Protein AF-A0A0C4F4F1-F1 (afdb_monomer_lite)

pLDDT: mean 72.45, std 25.46, range [22.5, 96.69]

Foldseek 3Di:
DPPPPPDDDALVRVVVVVVVVVVVCVVVVHDDPPVCVVVNVVVSVVRNVVVVPPDPDPDQAFDAVVNLVVLLVVQVPHDQLSLLLNLLLLLCQQLLHQSQQQFDDDFFDADDPQRAFFLLQWDWDDDPPKIKIWGWGHPDPPADHVDTDIGIATADPDSSHNVVSQVVQSVQQVDRNGHSRWHDDDPTTTTGHPVNSQVVVVVSCVVVVNPRHGSNSSSVNNVVVCVVVVHPPDDDPDDDDDDDDDDDDDDDDDDDDDDDDDDDDDDDDDDDDDDDDDDDDDDDDDDDDDDPDDD

Secondary structure (DSSP, 8-state):
-PPPP-----HHHHHHHHHHHHHHHHHTT----GGGHHHHHHHHHHHHHHHHHSPPPPPPPPPPHHHHHHHHHHHTTS-HHHHHHHHHHHHHHHTT--HHHHSBS-SSS---TTTS-BGGGEEEEEETTEEEEEEEE-S-TTSPTTPPEEEEEE--SSTT-HHHHHHHHHHHH-STTSBSSEEEETTEEEE-BHHHHHHHHHHHHHHTT-TT--THHHHHHHHHHHHHTT--S----------------PPPPP------------------------PPPP----PPP------

Structure (mmCIF, N/CA/C/O backbone):
data_AF-A0A0C4F4F1-F1
#
_entry.id   AF-A0A0C4F4F1-F1
#
loop_
_atom_site.group_PDB
_atom_site.id
_atom_site.type_symbol
_atom_site.label_atom_id
_atom_site.label_alt_id
_atom_site.label_comp_id
_atom_site.label_asym_id
_atom_site.label_entity_id
_atom_site.label_seq_id
_atom_site.pdbx_PDB_ins_code
_atom_site.Cartn_x
_atom_site.Cartn_y
_atom_site.Cartn_z
_atom_site.occupancy
_atom_site.B_iso_or_equiv
_atom_site.auth_seq_id
_atom_site.auth_comp_id
_atom_site.auth_asym_id
_atom_site.auth_atom_id
_atom_site.pdbx_PDB_model_num
ATOM 1 N N . LEU A 1 1 ? 4.595 -24.958 -40.646 1.00 44.09 1 LEU A N 1
ATOM 2 C CA . LEU A 1 1 ? 5.023 -24.118 -39.503 1.00 44.09 1 LEU A CA 1
ATOM 3 C C . LEU A 1 1 ? 4.617 -22.682 -39.800 1.00 44.09 1 LEU A C 1
ATOM 5 O O . LEU A 1 1 ? 5.192 -22.082 -40.697 1.00 44.09 1 LEU A O 1
ATOM 9 N N . SER A 1 2 ? 3.576 -22.170 -39.138 1.00 37.78 2 SER A N 1
ATOM 10 C CA . SER A 1 2 ? 3.212 -20.750 -39.251 1.00 37.78 2 SER A CA 1
ATOM 11 C C . SER A 1 2 ? 4.341 -19.904 -38.644 1.00 37.78 2 SER A C 1
ATOM 13 O O . SER A 1 2 ? 4.863 -20.306 -37.597 1.00 37.78 2 SER A O 1
ATOM 15 N N . PRO A 1 3 ? 4.774 -18.794 -39.269 1.00 49.75 3 PRO A N 1
ATOM 16 C CA . PRO A 1 3 ? 5.821 -17.957 -38.699 1.00 49.75 3 PRO A CA 1
ATOM 17 C C . PRO A 1 3 ? 5.380 -17.430 -37.323 1.00 49.75 3 PRO A C 1
ATOM 19 O O . PRO A 1 3 ? 4.211 -17.069 -37.153 1.00 49.75 3 PRO A O 1
ATOM 22 N N . PRO A 1 4 ? 6.282 -17.387 -36.323 1.00 53.09 4 PRO A N 1
ATOM 23 C CA . PRO A 1 4 ? 5.944 -16.859 -35.010 1.00 53.09 4 PRO A CA 1
ATOM 24 C C . PRO A 1 4 ? 5.476 -15.410 -35.161 1.00 53.09 4 PRO A C 1
ATOM 26 O O . PRO A 1 4 ? 6.112 -14.610 -35.850 1.00 53.09 4 PRO A O 1
ATOM 29 N N . ALA A 1 5 ? 4.346 -15.084 -34.533 1.00 53.00 5 ALA A N 1
ATOM 30 C CA . ALA A 1 5 ? 3.776 -13.745 -34.567 1.00 53.00 5 ALA A CA 1
ATOM 31 C C . ALA A 1 5 ? 4.847 -12.710 -34.190 1.00 53.00 5 ALA A C 1
ATOM 33 O O . ALA A 1 5 ? 5.453 -12.801 -33.120 1.00 53.00 5 ALA A O 1
ATOM 34 N N . LEU A 1 6 ? 5.091 -11.730 -35.069 1.00 55.47 6 LEU A N 1
ATOM 35 C CA . LEU A 1 6 ? 6.055 -10.660 -34.818 1.00 55.47 6 LEU A CA 1
ATOM 36 C C . LEU A 1 6 ? 5.621 -9.868 -33.577 1.00 55.47 6 LEU A C 1
ATOM 38 O O . LEU A 1 6 ? 4.730 -9.017 -33.627 1.00 55.47 6 LEU A O 1
ATOM 42 N N . THR A 1 7 ? 6.253 -10.130 -32.436 1.00 61.44 7 THR A N 1
ATOM 43 C CA . THR A 1 7 ? 6.017 -9.349 -31.224 1.00 61.44 7 THR A CA 1
ATOM 44 C C . THR A 1 7 ? 6.680 -7.987 -31.377 1.00 61.44 7 THR A C 1
ATOM 46 O O . THR A 1 7 ? 7.902 -7.891 -31.494 1.00 61.44 7 THR A O 1
ATOM 49 N N . LYS A 1 8 ? 5.888 -6.913 -31.362 1.00 73.44 8 LYS A N 1
ATOM 50 C CA . LYS A 1 8 ? 6.404 -5.541 -31.415 1.00 73.44 8 LYS A CA 1
ATOM 51 C C . LYS A 1 8 ? 7.146 -5.206 -30.113 1.00 73.44 8 LYS A C 1
ATOM 53 O O . LYS A 1 8 ? 6.538 -5.161 -29.044 1.00 73.44 8 LYS A O 1
ATOM 58 N N . VAL A 1 9 ? 8.449 -4.944 -30.201 1.00 79.94 9 VAL A N 1
ATOM 59 C CA . VAL A 1 9 ? 9.317 -4.606 -29.058 1.00 79.94 9 VAL A CA 1
ATOM 60 C C . VAL A 1 9 ? 9.711 -3.131 -29.128 1.00 79.94 9 VAL A C 1
ATOM 62 O O . VAL A 1 9 ? 10.122 -2.657 -30.180 1.00 79.94 9 VAL A O 1
ATOM 65 N N . SER A 1 10 ? 9.604 -2.401 -28.011 1.00 85.06 10 SER A N 1
ATOM 66 C CA . SER A 1 10 ? 10.051 -1.000 -27.955 1.00 85.06 10 SER A CA 1
ATOM 67 C C . SER A 1 10 ? 11.578 -0.888 -27.931 1.00 85.06 10 SER A C 1
ATOM 69 O O . SER A 1 10 ? 12.259 -1.718 -27.325 1.00 85.06 10 SER A O 1
ATOM 71 N N . SER A 1 11 ? 12.115 0.190 -28.490 1.00 87.62 11 SER A N 1
ATOM 72 C CA . SER A 1 11 ? 13.520 0.610 -28.413 1.00 87.62 11 SER A CA 1
ATOM 73 C C . SER A 1 11 ? 14.071 0.602 -26.984 1.00 87.62 11 SER A C 1
ATOM 75 O O . SER A 1 11 ? 15.198 0.169 -26.756 1.00 87.62 11 SER A O 1
ATOM 77 N N . VAL A 1 12 ? 13.263 1.004 -25.997 1.00 85.81 12 VAL A N 1
ATOM 78 C CA . VAL A 1 12 ? 13.643 0.981 -24.575 1.00 85.81 12 VAL A CA 1
ATOM 79 C C . VAL A 1 12 ? 13.825 -0.452 -24.072 1.00 85.81 12 VAL A C 1
ATOM 81 O O . VAL A 1 12 ? 14.749 -0.731 -23.308 1.00 85.81 12 VAL A O 1
ATOM 84 N N . THR A 1 13 ? 12.959 -1.374 -24.491 1.00 86.94 13 THR A N 1
ATOM 85 C CA . THR A 1 13 ? 13.094 -2.800 -24.165 1.00 86.94 13 THR A CA 1
ATOM 86 C C . THR A 1 13 ? 14.319 -3.397 -24.854 1.00 86.94 13 THR A C 1
ATOM 88 O O . THR A 1 13 ? 15.096 -4.097 -24.211 1.00 86.94 13 THR A O 1
ATOM 91 N N . LEU A 1 14 ? 14.538 -3.063 -26.128 1.00 88.56 14 LEU A N 1
ATOM 92 C CA . LEU A 1 14 ? 15.692 -3.528 -26.894 1.00 88.56 14 LEU A CA 1
ATOM 93 C C . LEU A 1 14 ? 17.016 -3.072 -26.261 1.00 88.56 14 LEU A C 1
ATOM 95 O O . LEU A 1 14 ? 17.939 -3.870 -26.121 1.00 88.56 14 LEU A O 1
ATOM 99 N N . ALA A 1 15 ? 17.086 -1.822 -25.795 1.00 89.50 15 ALA A N 1
ATOM 100 C CA . ALA A 1 15 ? 18.244 -1.310 -25.067 1.00 89.50 15 ALA A CA 1
ATOM 101 C C . ALA A 1 15 ? 18.537 -2.130 -23.799 1.00 89.50 15 ALA A C 1
ATOM 103 O O . ALA A 1 15 ? 19.692 -2.460 -23.543 1.00 89.50 15 ALA A O 1
ATOM 104 N N . LYS A 1 16 ? 17.500 -2.526 -23.044 1.00 89.56 16 LYS A N 1
ATOM 105 C CA . LYS A 1 16 ? 17.660 -3.380 -21.855 1.00 89.56 16 LYS A CA 1
ATOM 106 C C . LYS A 1 16 ? 18.195 -4.767 -22.201 1.00 89.56 16 LYS A C 1
ATOM 108 O O . LYS A 1 16 ? 19.042 -5.268 -21.470 1.00 89.56 16 LYS A O 1
ATOM 113 N N . TYR A 1 17 ? 17.741 -5.371 -23.301 1.00 90.94 17 TYR A N 1
ATOM 114 C CA . TYR A 1 17 ? 18.280 -6.655 -23.756 1.00 90.94 17 TYR A CA 1
ATOM 115 C C . TYR A 1 17 ? 19.752 -6.550 -24.154 1.00 90.94 17 TYR A C 1
ATOM 117 O O . TYR A 1 17 ? 20.545 -7.395 -23.753 1.00 90.94 17 TYR A O 1
ATOM 125 N N . ILE A 1 18 ? 20.140 -5.483 -24.857 1.00 90.94 18 ILE A N 1
ATOM 126 C CA . ILE A 1 18 ? 21.546 -5.234 -25.210 1.00 90.94 18 ILE A CA 1
ATOM 127 C C . ILE A 1 18 ? 22.401 -5.043 -23.951 1.00 90.94 18 ILE A C 1
ATOM 129 O O . ILE A 1 18 ? 23.492 -5.602 -23.870 1.00 90.94 18 ILE A O 1
ATOM 133 N N . SER A 1 19 ? 21.911 -4.303 -22.952 1.00 89.69 19 SER A N 1
ATOM 134 C CA . SER A 1 19 ? 22.598 -4.176 -21.661 1.00 89.69 19 SER A CA 1
ATOM 135 C C . SER A 1 19 ? 22.715 -5.519 -20.935 1.00 89.69 19 SER A C 1
ATOM 137 O O . SER A 1 19 ? 23.776 -5.825 -20.402 1.00 89.69 19 SER A O 1
ATOM 139 N N . GLY A 1 20 ? 21.667 -6.347 -20.953 1.00 91.25 20 GLY A N 1
ATOM 140 C CA . GLY A 1 20 ? 21.713 -7.704 -20.400 1.00 91.25 20 GLY A CA 1
ATOM 141 C C . GLY A 1 20 ? 22.755 -8.582 -21.097 1.00 91.25 20 GLY A C 1
ATOM 142 O O . GLY A 1 20 ? 23.529 -9.259 -20.430 1.00 91.25 20 GLY A O 1
ATOM 143 N N . LEU A 1 21 ? 22.843 -8.500 -22.427 1.00 92.12 21 LEU A N 1
ATOM 144 C CA . LEU A 1 21 ? 23.854 -9.208 -23.213 1.00 92.12 21 LEU A CA 1
ATOM 145 C C . LEU A 1 21 ? 25.275 -8.732 -22.869 1.00 92.12 21 LEU A C 1
ATOM 147 O O . LEU A 1 21 ? 26.170 -9.551 -22.692 1.00 92.12 21 LEU A O 1
ATOM 151 N N . GLN A 1 22 ? 25.487 -7.422 -22.717 1.00 90.44 22 GLN A N 1
ATOM 152 C CA . GLN A 1 22 ? 26.776 -6.870 -22.279 1.00 90.44 22 GLN A CA 1
ATOM 153 C C . GLN A 1 22 ? 27.196 -7.410 -20.910 1.00 90.44 22 GLN A C 1
ATOM 155 O O . GLN A 1 22 ? 28.347 -7.804 -20.736 1.00 90.44 22 GLN A O 1
ATOM 160 N N . ILE A 1 23 ? 26.260 -7.461 -19.958 1.00 93.06 23 ILE A N 1
ATOM 161 C CA . ILE A 1 23 ? 26.505 -8.012 -18.622 1.00 93.06 23 ILE A CA 1
ATOM 162 C C . ILE A 1 23 ? 26.814 -9.507 -18.708 1.00 93.06 23 ILE A C 1
ATOM 164 O O . ILE A 1 23 ? 27.761 -9.956 -18.075 1.00 93.06 23 ILE A O 1
ATOM 168 N N . TRP A 1 24 ? 26.077 -10.270 -19.518 1.00 94.88 24 TRP A N 1
ATOM 169 C CA . TRP A 1 24 ? 26.345 -11.695 -19.710 1.00 94.88 24 TRP A CA 1
ATOM 170 C C . TRP A 1 24 ? 27.770 -11.938 -20.222 1.00 94.88 24 TRP A C 1
ATOM 172 O O . TRP A 1 24 ? 28.491 -12.752 -19.648 1.00 94.88 24 TRP A O 1
ATOM 182 N N . HIS A 1 25 ? 28.201 -11.176 -21.233 1.00 93.06 25 HIS A N 1
ATOM 183 C CA . HIS A 1 25 ? 29.568 -11.231 -21.754 1.00 93.06 25 HIS A CA 1
ATOM 184 C C . HIS A 1 25 ? 30.608 -10.903 -20.676 1.00 93.06 25 HIS A C 1
ATOM 186 O O . HIS A 1 25 ? 31.604 -11.609 -20.548 1.00 93.06 25 HIS A O 1
ATOM 192 N N . MET A 1 26 ? 30.352 -9.865 -19.877 1.00 92.50 26 MET A N 1
ATOM 193 C CA . MET A 1 26 ? 31.218 -9.461 -18.769 1.00 92.50 26 MET A CA 1
ATOM 194 C C . MET A 1 26 ? 31.322 -10.548 -17.689 1.00 92.50 26 MET A C 1
ATOM 196 O O . MET A 1 26 ? 32.421 -10.851 -17.244 1.00 92.50 26 MET A O 1
ATOM 200 N N . MET A 1 27 ? 30.205 -11.169 -17.301 1.00 93.50 27 MET A N 1
ATOM 201 C CA . MET A 1 27 ? 30.179 -12.223 -16.278 1.00 93.50 27 MET A CA 1
ATOM 202 C C . MET A 1 27 ? 30.898 -13.503 -16.714 1.00 93.50 27 MET A C 1
ATOM 204 O O . MET A 1 27 ? 31.469 -14.192 -15.878 1.00 93.50 27 MET A O 1
ATOM 208 N N . HIS A 1 28 ? 30.871 -13.820 -18.009 1.00 95.19 28 HIS A N 1
ATOM 209 C CA . HIS A 1 28 ? 31.463 -15.046 -18.552 1.00 95.19 28 HIS A CA 1
ATOM 210 C C . HIS A 1 28 ? 32.846 -14.813 -19.177 1.00 95.19 28 HIS A C 1
ATOM 212 O O . HIS A 1 28 ? 33.336 -15.679 -19.897 1.00 95.19 28 HIS A O 1
ATOM 218 N N . ASN A 1 29 ? 33.468 -13.646 -18.950 1.00 92.25 29 ASN A N 1
ATOM 219 C CA . ASN A 1 29 ? 34.741 -13.242 -19.567 1.00 92.25 29 ASN A CA 1
ATOM 220 C C . ASN A 1 29 ? 34.768 -13.420 -21.103 1.00 92.25 29 ASN A C 1
ATOM 222 O O . ASN A 1 29 ? 35.816 -13.632 -21.712 1.00 92.25 29 ASN A O 1
ATOM 226 N N . ALA A 1 30 ? 33.604 -13.322 -21.749 1.00 92.44 30 ALA A N 1
ATOM 227 C CA . ALA A 1 30 ? 33.452 -13.499 -23.184 1.00 92.44 30 ALA A CA 1
ATOM 228 C C . ALA A 1 30 ? 33.596 -12.154 -23.904 1.00 92.44 30 ALA A C 1
ATOM 230 O O . ALA A 1 30 ? 33.004 -11.145 -23.514 1.00 92.44 30 ALA A O 1
ATOM 231 N N . LYS A 1 31 ? 34.321 -12.127 -25.026 1.00 91.38 31 LYS A N 1
ATOM 232 C CA . LYS A 1 31 ? 34.561 -10.891 -25.788 1.00 91.38 31 LYS A CA 1
ATOM 233 C C . LYS A 1 31 ? 33.255 -10.308 -26.337 1.00 91.38 31 LYS A C 1
ATOM 235 O O . LYS A 1 31 ? 32.623 -10.897 -27.210 1.00 91.38 31 LYS A O 1
ATOM 240 N N . TYR A 1 32 ? 32.869 -9.126 -25.862 1.00 88.06 32 TYR A N 1
ATOM 241 C CA . TYR A 1 32 ? 31.739 -8.382 -26.419 1.00 88.06 32 TYR A CA 1
ATOM 242 C C . TYR A 1 32 ? 32.155 -7.643 -27.711 1.00 88.06 32 TYR A C 1
ATOM 244 O O . TYR A 1 32 ? 33.226 -7.026 -27.747 1.00 88.06 32 TYR A O 1
ATOM 252 N N . PRO A 1 33 ? 31.342 -7.649 -28.786 1.00 89.06 33 PRO A N 1
ATOM 253 C CA . PRO A 1 33 ? 31.687 -7.001 -30.051 1.00 89.06 33 PRO A CA 1
ATOM 254 C C . PRO A 1 33 ? 31.528 -5.470 -29.985 1.00 89.06 33 PRO A C 1
ATOM 256 O O . PRO A 1 33 ? 30.573 -4.886 -30.506 1.00 89.06 33 PRO A O 1
ATOM 259 N N . TYR A 1 34 ? 32.502 -4.784 -29.382 1.00 86.12 34 TYR A N 1
ATOM 260 C CA . TYR A 1 34 ? 32.506 -3.320 -29.248 1.00 86.12 34 TYR A CA 1
ATOM 261 C C . TYR A 1 34 ? 32.543 -2.569 -30.587 1.00 86.12 34 TYR A C 1
ATOM 263 O O . TYR A 1 34 ? 32.003 -1.465 -30.674 1.00 86.12 34 TYR A O 1
ATOM 271 N N . ALA A 1 35 ? 33.084 -3.178 -31.647 1.00 85.25 35 ALA A N 1
ATOM 272 C CA . ALA A 1 35 ? 33.099 -2.601 -32.995 1.00 85.25 35 ALA A CA 1
ATOM 273 C C . ALA A 1 35 ? 31.682 -2.309 -33.535 1.00 85.25 35 ALA A C 1
ATOM 275 O O . ALA A 1 35 ? 31.469 -1.355 -34.283 1.00 85.25 35 ALA A O 1
ATOM 276 N N . SER A 1 36 ? 30.680 -3.079 -33.099 1.00 84.00 36 SER A N 1
ATOM 277 C CA . SER A 1 36 ? 29.284 -2.918 -33.520 1.00 84.00 36 SER A CA 1
ATOM 278 C C . SER A 1 36 ? 28.512 -1.892 -32.684 1.00 84.00 36 SER A C 1
ATOM 280 O O . SER A 1 36 ? 27.359 -1.597 -32.998 1.00 84.00 36 SER A O 1
ATOM 282 N N . LYS A 1 37 ? 29.118 -1.304 -31.642 1.00 83.94 37 LYS A N 1
ATOM 283 C CA . LYS A 1 37 ? 28.433 -0.405 -30.695 1.00 83.94 37 LYS A CA 1
ATOM 284 C C . LYS A 1 37 ? 27.815 0.815 -31.381 1.00 83.94 37 LYS A C 1
ATOM 286 O O . LYS A 1 37 ? 26.682 1.175 -31.071 1.00 83.94 37 LYS A O 1
ATOM 291 N N . CYS A 1 38 ? 28.524 1.414 -32.341 1.00 83.31 38 CYS A N 1
ATOM 292 C CA . CYS A 1 38 ? 28.013 2.551 -33.110 1.00 83.31 38 CYS A CA 1
ATOM 293 C C . CYS A 1 38 ? 26.794 2.154 -33.964 1.00 83.31 38 CYS A C 1
ATOM 295 O O . CYS A 1 38 ? 25.769 2.831 -33.933 1.00 83.31 38 CYS A O 1
ATOM 297 N N . LYS A 1 39 ? 26.859 0.998 -34.644 1.00 87.62 39 LYS A N 1
ATOM 298 C CA . LYS A 1 39 ? 25.744 0.464 -35.446 1.00 87.62 39 LYS A CA 1
ATOM 299 C C . LYS A 1 39 ? 24.514 0.186 -34.579 1.00 87.62 39 LYS A C 1
ATOM 301 O O . LYS A 1 39 ? 23.419 0.633 -34.905 1.00 87.62 39 LYS A O 1
ATOM 306 N N . VAL A 1 40 ? 24.704 -0.475 -33.436 1.00 88.50 40 VAL A N 1
ATOM 307 C CA . VAL A 1 40 ? 23.633 -0.766 -32.469 1.00 88.50 40 VAL A CA 1
ATOM 308 C C . VAL A 1 40 ? 22.993 0.520 -31.937 1.00 88.50 40 VAL A C 1
ATOM 310 O O . VAL A 1 40 ? 21.770 0.606 -31.857 1.00 88.50 40 VAL A O 1
ATOM 313 N N . ALA A 1 41 ? 23.789 1.547 -31.627 1.00 86.00 41 ALA A N 1
ATOM 314 C CA . ALA A 1 41 ? 23.270 2.841 -31.187 1.00 86.00 41 ALA A CA 1
ATOM 315 C C . ALA A 1 41 ? 22.429 3.539 -32.274 1.00 86.00 41 ALA A C 1
ATOM 317 O O . ALA A 1 41 ? 21.390 4.128 -31.968 1.00 86.00 41 ALA A O 1
ATOM 318 N N . THR A 1 42 ? 22.841 3.447 -33.540 1.00 89.12 42 THR A N 1
ATOM 319 C CA . THR A 1 42 ? 22.082 3.976 -34.683 1.00 89.12 42 THR A CA 1
ATOM 320 C C . THR A 1 42 ? 20.767 3.227 -34.888 1.00 89.12 42 THR A C 1
ATOM 322 O O . THR A 1 42 ? 19.726 3.867 -35.058 1.00 89.12 42 THR A O 1
ATOM 325 N N . PHE A 1 43 ? 20.773 1.894 -34.800 1.00 90.69 43 PHE A N 1
ATOM 326 C CA . PHE A 1 43 ? 19.544 1.102 -34.872 1.00 90.69 43 PHE A CA 1
ATOM 327 C C . PHE A 1 43 ? 18.597 1.424 -33.716 1.00 90.69 43 PHE A C 1
ATOM 329 O O . PHE A 1 43 ? 17.431 1.705 -33.966 1.00 90.69 43 PHE A O 1
ATOM 336 N N . LEU A 1 44 ? 19.096 1.520 -32.478 1.00 90.12 44 LEU A N 1
ATOM 337 C CA . LEU A 1 44 ? 18.287 1.932 -31.326 1.00 90.12 44 LEU A CA 1
ATOM 338 C C . LEU A 1 44 ? 17.658 3.315 -31.518 1.00 90.12 44 LEU A C 1
ATOM 340 O O . LEU A 1 44 ? 16.487 3.504 -31.195 1.00 90.12 44 LEU A O 1
ATOM 344 N N . ARG A 1 45 ? 18.409 4.281 -32.064 1.00 87.50 45 ARG A N 1
ATOM 345 C CA . ARG A 1 45 ? 17.888 5.621 -32.368 1.00 87.50 45 ARG A CA 1
ATOM 346 C C . ARG A 1 45 ? 16.810 5.580 -33.454 1.00 87.50 45 ARG A C 1
ATOM 348 O O . ARG A 1 45 ? 15.824 6.300 -33.336 1.00 87.50 45 ARG A O 1
ATOM 355 N N . SER A 1 46 ? 16.980 4.735 -34.466 1.00 85.69 46 SER A N 1
ATOM 356 C CA . SER A 1 46 ? 16.000 4.551 -35.545 1.00 85.69 46 SER A CA 1
ATOM 357 C C . SER A 1 46 ? 14.724 3.886 -35.021 1.00 85.69 46 SER A C 1
ATOM 359 O O . SER A 1 46 ? 13.624 4.368 -35.270 1.00 85.69 46 SER A O 1
ATOM 361 N N . SER A 1 47 ? 14.855 2.848 -34.191 1.00 85.88 47 SER A N 1
ATOM 362 C CA . SER A 1 47 ? 13.722 2.224 -33.501 1.00 85.88 47 SER A CA 1
ATOM 363 C C . SER A 1 47 ? 13.008 3.202 -32.569 1.00 85.88 47 SER A C 1
ATOM 365 O O . SER A 1 47 ? 11.786 3.215 -32.526 1.00 85.88 47 SER A O 1
ATOM 367 N N . ALA A 1 48 ? 13.745 4.054 -31.849 1.00 84.88 48 ALA A N 1
ATOM 368 C CA . ALA A 1 48 ? 13.151 5.073 -30.984 1.00 84.88 48 ALA A CA 1
ATOM 369 C C . ALA A 1 48 ? 12.376 6.135 -31.777 1.00 84.88 48 ALA A C 1
ATOM 371 O O . ALA A 1 48 ? 11.381 6.660 -31.283 1.00 84.88 48 ALA A O 1
ATOM 372 N N . TYR A 1 49 ? 12.818 6.445 -32.998 1.00 86.00 49 TYR A N 1
ATOM 373 C CA . TYR A 1 49 ? 12.093 7.327 -33.908 1.00 86.00 49 TYR A CA 1
ATOM 374 C C . TYR A 1 49 ? 10.757 6.702 -34.338 1.00 86.00 49 TYR A C 1
ATOM 376 O O . TYR A 1 49 ? 9.715 7.323 -34.157 1.00 86.00 49 TYR A O 1
ATOM 384 N N . ILE A 1 50 ? 10.772 5.436 -34.772 1.00 83.56 50 ILE A N 1
ATOM 385 C CA . ILE A 1 50 ? 9.560 4.676 -35.134 1.00 83.56 50 ILE A CA 1
ATOM 386 C C . ILE A 1 50 ? 8.612 4.524 -33.929 1.00 83.56 50 ILE A C 1
ATOM 388 O O . ILE A 1 50 ? 7.394 4.659 -34.051 1.00 83.56 50 ILE A O 1
ATOM 392 N N . ASP A 1 51 ? 9.151 4.271 -32.735 1.00 81.62 51 ASP A N 1
ATOM 393 C CA . ASP A 1 51 ? 8.356 4.227 -31.505 1.00 81.62 51 ASP A CA 1
ATOM 394 C C . ASP A 1 51 ? 7.698 5.576 -31.196 1.00 81.62 51 ASP A C 1
ATOM 396 O O . ASP A 1 51 ? 6.573 5.603 -30.696 1.00 81.62 51 ASP A O 1
ATOM 400 N N . ALA A 1 52 ? 8.377 6.690 -31.480 1.00 79.56 52 ALA A N 1
ATOM 401 C CA . ALA A 1 52 ? 7.849 8.031 -31.248 1.00 79.56 52 ALA A CA 1
ATOM 402 C C . ALA A 1 52 ? 6.714 8.401 -32.217 1.00 79.56 52 ALA A C 1
ATOM 404 O O . ALA A 1 52 ? 5.839 9.180 -31.843 1.00 79.56 52 ALA A O 1
ATOM 405 N N . GLU A 1 53 ? 6.702 7.830 -33.424 1.00 78.00 53 GLU A N 1
ATOM 406 C CA . GLU A 1 53 ? 5.589 7.955 -34.376 1.00 78.00 53 GLU A CA 1
ATOM 407 C C . GLU A 1 53 ? 4.361 7.140 -33.954 1.00 78.00 53 GLU A C 1
ATOM 409 O O . GLU A 1 53 ? 3.229 7.449 -34.334 1.00 78.00 53 GLU A O 1
ATOM 414 N N . SER A 1 54 ? 4.551 6.101 -33.135 1.00 72.19 54 SER A N 1
ATOM 415 C CA . SER A 1 54 ? 3.428 5.337 -32.606 1.00 72.19 54 SER A CA 1
ATOM 416 C C . SER A 1 54 ? 2.604 6.174 -31.621 1.00 72.19 54 SER A C 1
ATOM 418 O O . SER A 1 54 ? 3.146 6.920 -30.803 1.00 72.19 54 SER A O 1
ATOM 420 N N . LYS A 1 55 ? 1.267 6.049 -31.678 1.00 59.22 55 LYS A N 1
ATOM 421 C CA . LYS A 1 55 ? 0.371 6.740 -30.736 1.00 59.22 55 LYS A CA 1
ATOM 422 C C . LYS A 1 55 ? 0.812 6.424 -29.306 1.00 59.22 55 LYS A C 1
ATOM 424 O O . LYS A 1 55 ? 0.813 5.263 -28.892 1.00 59.22 55 LYS A O 1
ATOM 429 N N . SER A 1 56 ? 1.179 7.466 -28.559 1.00 56.81 56 SER A N 1
ATOM 430 C CA . SER A 1 56 ? 1.575 7.334 -27.158 1.00 56.81 56 SER A CA 1
ATOM 431 C C . SER A 1 56 ? 0.494 6.577 -26.391 1.00 56.81 56 SER A C 1
ATOM 433 O O . SER A 1 56 ? -0.694 6.893 -26.510 1.00 56.81 56 SER A O 1
ATOM 435 N N . LYS A 1 57 ? 0.896 5.567 -25.607 1.00 58.28 57 LYS A N 1
ATOM 436 C CA . LYS A 1 57 ? -0.038 4.863 -24.720 1.00 58.28 57 LYS A CA 1
ATOM 437 C C . LYS A 1 57 ? -0.751 5.913 -23.861 1.00 58.28 57 LYS A C 1
ATOM 439 O O . LYS A 1 57 ? -0.073 6.817 -23.361 1.00 58.28 57 LYS A O 1
ATOM 444 N N . PRO A 1 58 ? -2.079 5.814 -23.667 1.00 54.62 58 PRO A N 1
ATOM 445 C CA . PRO A 1 58 ? -2.795 6.776 -22.844 1.00 54.62 58 PRO A CA 1
ATOM 446 C C . PRO A 1 58 ? -2.091 6.878 -21.490 1.00 54.62 58 PRO A C 1
ATOM 448 O O . PRO A 1 58 ? -1.776 5.859 -20.864 1.00 54.62 58 PRO A O 1
ATOM 451 N N . LYS A 1 59 ? -1.769 8.110 -21.076 1.00 55.19 59 LYS A N 1
ATOM 452 C CA . LYS A 1 59 ? -1.097 8.357 -19.798 1.00 55.19 59 LYS A CA 1
ATOM 453 C C . LYS A 1 59 ? -1.935 7.691 -18.708 1.00 55.19 59 LYS A C 1
ATOM 455 O O . LYS A 1 59 ? -3.141 7.927 -18.631 1.00 55.19 59 LYS A O 1
ATOM 460 N N . LYS A 1 60 ? -1.308 6.825 -17.903 1.00 57.25 60 LYS A N 1
ATOM 461 C CA . LYS A 1 60 ? -1.988 6.143 -16.792 1.00 57.25 60 LYS A CA 1
ATOM 462 C C . LYS A 1 60 ? -2.665 7.206 -15.933 1.00 57.25 60 LYS A C 1
ATOM 464 O O . LYS A 1 60 ? -1.997 8.145 -15.501 1.00 57.25 60 LYS A O 1
ATOM 469 N N . LYS A 1 61 ? -3.976 7.081 -15.722 1.00 62.75 61 LYS A N 1
ATOM 470 C CA . LYS A 1 61 ? -4.728 8.065 -14.939 1.00 62.75 61 LYS A CA 1
ATOM 471 C C . LYS A 1 61 ? -4.278 7.959 -13.482 1.00 62.75 61 LYS A C 1
ATOM 473 O O . LYS A 1 61 ? -4.144 6.853 -12.949 1.00 62.75 61 LYS A O 1
ATOM 478 N N . ALA A 1 62 ? -3.982 9.101 -12.872 1.00 70.75 62 ALA A N 1
ATOM 479 C CA . ALA A 1 62 ? -3.710 9.189 -11.445 1.00 70.75 62 ALA A CA 1
ATOM 480 C C . ALA A 1 62 ? -5.002 8.911 -10.660 1.00 70.75 62 ALA A C 1
ATOM 482 O O . ALA A 1 62 ? -6.098 9.188 -11.152 1.00 70.75 62 ALA A O 1
ATOM 483 N N . VAL A 1 63 ? -4.878 8.358 -9.454 1.00 75.88 63 VAL A N 1
ATOM 484 C CA . VAL A 1 63 ? -6.002 8.329 -8.511 1.00 75.88 63 VAL A CA 1
ATOM 485 C C . VAL A 1 63 ? -6.220 9.775 -8.074 1.00 75.88 63 VAL A C 1
ATOM 487 O O . VAL A 1 63 ? -5.277 10.414 -7.626 1.00 75.88 63 VAL A O 1
ATOM 490 N N . MET A 1 64 ? -7.417 10.322 -8.246 1.00 81.69 64 MET A N 1
ATOM 491 C CA . MET A 1 64 ? -7.782 11.629 -7.695 1.00 81.69 64 MET A CA 1
ATOM 492 C C . MET A 1 64 ? -8.619 11.410 -6.429 1.00 81.69 64 MET A C 1
ATOM 494 O O . MET A 1 64 ? -9.088 10.299 -6.167 1.00 81.69 64 MET A O 1
ATOM 498 N N . ILE A 1 65 ? -8.861 12.477 -5.665 1.00 84.75 65 ILE A N 1
ATOM 499 C CA . ILE A 1 65 ? -9.669 12.414 -4.434 1.00 84.75 65 ILE A CA 1
ATOM 500 C C . ILE A 1 65 ? -11.038 11.783 -4.688 1.00 84.75 65 ILE A C 1
ATOM 502 O O . ILE A 1 65 ? -11.474 10.952 -3.900 1.00 84.75 65 ILE A O 1
ATOM 506 N N . ARG A 1 66 ? -11.687 12.099 -5.816 1.00 86.88 66 ARG A N 1
ATOM 507 C CA . ARG A 1 66 ? -12.992 11.515 -6.159 1.00 86.88 66 ARG A CA 1
ATOM 508 C C . ARG A 1 66 ? -12.963 9.983 -6.190 1.00 86.88 66 ARG A C 1
ATOM 510 O O . ARG A 1 66 ? -13.879 9.353 -5.685 1.00 86.88 66 ARG A O 1
ATOM 517 N N . GLN A 1 67 ? -11.901 9.372 -6.723 1.00 88.56 67 GLN A N 1
ATOM 518 C CA . GLN A 1 67 ? -11.770 7.913 -6.733 1.00 88.56 67 GLN A CA 1
ATOM 519 C C . GLN A 1 67 ? -11.513 7.356 -5.334 1.00 88.56 67 GLN A C 1
ATOM 521 O O . GLN A 1 67 ? -11.979 6.263 -5.026 1.00 88.56 67 GLN A O 1
ATOM 526 N N . LEU A 1 68 ? -10.794 8.102 -4.491 1.00 90.00 68 LEU A N 1
ATOM 527 C CA . LEU A 1 68 ? -10.581 7.720 -3.099 1.00 90.00 68 LEU A CA 1
ATOM 528 C C . LEU A 1 68 ? -11.911 7.717 -2.334 1.00 90.00 68 LEU A C 1
ATOM 530 O O . LEU A 1 68 ? -12.237 6.714 -1.714 1.00 90.00 68 LEU A O 1
ATOM 534 N N . VAL A 1 69 ? -12.723 8.768 -2.491 1.00 92.00 69 VAL A N 1
ATOM 535 C CA . VAL A 1 69 ? -14.089 8.864 -1.946 1.00 92.00 69 VAL A CA 1
ATOM 536 C C . VAL A 1 69 ? -14.971 7.710 -2.431 1.00 92.00 69 VAL A C 1
ATOM 538 O O . VAL A 1 69 ? -15.667 7.101 -1.625 1.00 92.00 69 VAL A O 1
ATOM 541 N N . MET A 1 70 ? -14.908 7.361 -3.722 1.00 91.25 70 MET A N 1
ATOM 542 C CA . MET A 1 70 ? -15.662 6.228 -4.273 1.00 91.25 70 MET A CA 1
ATOM 543 C C . MET A 1 70 ? -15.289 4.899 -3.607 1.00 91.25 70 MET A C 1
ATOM 545 O O . MET A 1 70 ? -16.188 4.157 -3.215 1.00 91.25 70 MET A O 1
ATOM 549 N N . ILE A 1 71 ? -13.990 4.597 -3.452 1.00 92.81 71 ILE A N 1
ATOM 550 C CA . ILE A 1 71 ? -13.572 3.385 -2.728 1.00 92.81 71 ILE A CA 1
ATOM 551 C C . ILE A 1 71 ? -14.039 3.461 -1.277 1.00 92.81 71 ILE A C 1
ATOM 553 O O . ILE A 1 71 ? -14.588 2.486 -0.772 1.00 92.81 71 ILE A O 1
ATOM 557 N N . THR A 1 72 ? -13.824 4.592 -0.600 1.00 93.69 72 THR A N 1
ATOM 558 C CA . THR A 1 72 ? -14.192 4.750 0.810 1.00 93.69 72 THR A CA 1
ATOM 559 C C . THR A 1 72 ? -15.670 4.453 1.022 1.00 93.69 72 THR A C 1
ATOM 561 O O . THR A 1 72 ? -15.989 3.611 1.853 1.00 93.69 72 THR A O 1
ATOM 564 N N . ASN A 1 73 ? -16.559 5.040 0.220 1.00 93.69 73 ASN A N 1
ATOM 565 C CA . ASN A 1 73 ? -17.998 4.800 0.326 1.00 93.69 73 ASN A CA 1
ATOM 566 C C . ASN A 1 73 ? -18.369 3.328 0.096 1.00 93.69 73 ASN A C 1
ATOM 568 O O . ASN A 1 73 ? -19.261 2.811 0.760 1.00 93.69 73 ASN A O 1
ATOM 572 N N . ALA A 1 74 ? -17.675 2.643 -0.815 1.00 93.25 74 ALA A N 1
ATOM 573 C CA . ALA A 1 74 ? -17.954 1.245 -1.117 1.00 93.25 74 ALA A CA 1
ATOM 574 C C . ALA A 1 74 ? -17.398 0.264 -0.069 1.00 93.25 74 ALA A C 1
ATOM 576 O O . ALA A 1 74 ? -17.991 -0.789 0.152 1.00 93.25 74 ALA A O 1
ATOM 577 N N . TRP A 1 75 ? -16.239 0.554 0.532 1.00 95.25 75 TRP A N 1
ATOM 578 C CA . TRP A 1 75 ? -15.471 -0.423 1.318 1.00 95.25 75 TRP A CA 1
ATOM 579 C C . TRP A 1 75 ? -15.417 -0.141 2.819 1.00 95.25 75 TRP A C 1
ATOM 581 O O . TRP A 1 75 ? -15.031 -1.035 3.570 1.00 95.25 75 TRP A O 1
ATOM 591 N N . ILE A 1 76 ? -15.828 1.042 3.286 1.00 93.50 76 ILE A N 1
ATOM 592 C CA . ILE A 1 76 ? -15.804 1.380 4.720 1.00 93.50 76 ILE A CA 1
ATOM 593 C C . ILE A 1 76 ? -16.660 0.420 5.564 1.00 93.50 76 ILE A C 1
ATOM 595 O O . ILE A 1 76 ? -16.242 0.010 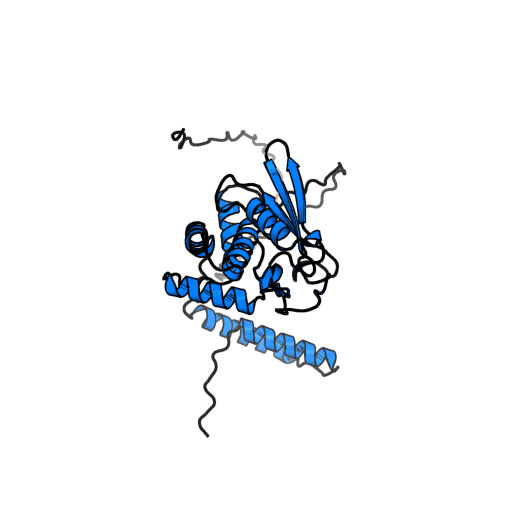6.646 1.00 93.50 76 ILE A O 1
ATOM 599 N N . ASN A 1 77 ? -17.793 -0.022 5.012 1.00 92.50 77 ASN A N 1
ATOM 600 C CA . ASN A 1 77 ? -18.708 -0.996 5.619 1.00 92.50 77 ASN A CA 1
ATOM 601 C C . ASN A 1 77 ? -18.610 -2.386 4.962 1.00 92.50 77 ASN A C 1
ATOM 603 O O . ASN A 1 77 ? -19.513 -3.204 5.102 1.00 92.50 77 ASN A O 1
ATOM 607 N N . GLY A 1 78 ? -17.534 -2.636 4.210 1.00 92.94 78 GLY A N 1
ATOM 608 C CA . GLY A 1 78 ? -17.329 -3.869 3.457 1.00 92.94 78 GLY A CA 1
ATOM 609 C C . GLY A 1 78 ? -16.793 -5.033 4.293 1.00 92.94 78 GLY A C 1
ATOM 610 O O . GLY A 1 78 ? -16.839 -5.035 5.525 1.00 92.94 78 GLY A O 1
ATOM 611 N N . THR A 1 79 ? -16.226 -6.027 3.610 1.00 95.56 79 THR A N 1
ATOM 612 C CA . THR A 1 79 ? -15.524 -7.149 4.254 1.00 95.56 79 THR A CA 1
ATOM 613 C C . THR A 1 79 ? -14.252 -6.684 4.969 1.00 95.56 79 THR A C 1
ATOM 615 O O . THR A 1 79 ? -13.695 -5.629 4.656 1.00 95.56 79 THR A O 1
ATOM 618 N N . GLU A 1 80 ? -13.723 -7.486 5.897 1.00 95.25 80 GLU A N 1
ATOM 619 C CA . GLU A 1 80 ? -12.470 -7.147 6.593 1.00 95.25 80 GLU A CA 1
ATOM 620 C C . GLU A 1 80 ? -11.287 -6.972 5.626 1.00 95.25 80 GLU A C 1
ATOM 622 O O . GLU A 1 80 ? -10.459 -6.075 5.805 1.00 95.25 80 GLU A O 1
ATOM 627 N N . PHE A 1 81 ? -11.266 -7.747 4.536 1.00 96.00 81 PHE A N 1
ATOM 628 C CA . PHE A 1 81 ? -10.339 -7.541 3.426 1.00 96.00 81 PHE A CA 1
ATOM 629 C C . PHE A 1 81 ? -10.505 -6.159 2.777 1.00 96.00 81 PHE A C 1
ATOM 631 O O . PHE A 1 81 ? -9.516 -5.452 2.583 1.00 96.00 81 PHE A O 1
ATOM 638 N N . GLN A 1 82 ? -11.738 -5.759 2.451 1.00 95.94 82 GLN A N 1
ATOM 639 C CA . GLN A 1 82 ? -12.028 -4.466 1.822 1.00 95.94 82 GLN A CA 1
ATOM 640 C C . GLN A 1 82 ? -11.656 -3.292 2.731 1.00 95.94 82 GLN A C 1
ATOM 642 O O . GLN A 1 82 ? -11.021 -2.348 2.264 1.00 95.94 82 GLN A O 1
ATOM 647 N N . LYS A 1 83 ? -11.967 -3.373 4.029 1.00 96.06 83 LYS A N 1
ATOM 648 C CA . LYS A 1 83 ? -11.584 -2.355 5.020 1.00 96.06 83 LYS A CA 1
ATOM 649 C C . LYS A 1 83 ? -10.067 -2.229 5.140 1.00 96.06 83 LYS A C 1
ATOM 651 O O . LYS A 1 83 ? -9.532 -1.124 5.094 1.00 96.06 83 LYS A O 1
ATOM 656 N N . ALA A 1 84 ? -9.359 -3.354 5.248 1.00 96.69 84 ALA A N 1
ATOM 657 C CA . ALA A 1 84 ? -7.903 -3.348 5.337 1.00 96.69 84 ALA A CA 1
ATOM 658 C C . ALA A 1 84 ? -7.251 -2.824 4.042 1.00 96.69 84 ALA A C 1
ATOM 660 O O . ALA A 1 84 ? -6.265 -2.087 4.101 1.00 96.69 84 ALA A O 1
ATOM 661 N N . LEU A 1 85 ? -7.822 -3.147 2.876 1.00 96.25 85 LEU A N 1
ATOM 662 C CA . LEU A 1 85 ? -7.357 -2.637 1.588 1.00 96.25 85 LEU A CA 1
ATOM 663 C C . LEU A 1 85 ? -7.651 -1.139 1.415 1.00 96.25 85 LEU A C 1
ATOM 665 O O . LEU A 1 85 ? -6.814 -0.422 0.868 1.00 96.25 85 LEU A O 1
ATOM 669 N N . LEU A 1 86 ? -8.798 -0.656 1.898 1.00 95.88 86 LEU A N 1
ATOM 670 C CA . LEU A 1 86 ? -9.131 0.768 1.942 1.00 95.88 86 LEU A CA 1
ATOM 671 C C . LEU A 1 86 ? -8.114 1.535 2.795 1.00 95.88 86 LEU A C 1
ATOM 673 O O . LEU A 1 86 ? -7.548 2.517 2.319 1.00 95.88 86 LEU A O 1
ATOM 677 N N . ASP A 1 87 ? -7.840 1.062 4.012 1.00 96.06 87 ASP A N 1
ATOM 678 C CA . ASP A 1 87 ? -6.870 1.694 4.911 1.00 96.06 87 ASP A CA 1
ATOM 679 C C . ASP A 1 87 ? -5.466 1.740 4.273 1.00 96.06 87 ASP A C 1
ATOM 681 O O . ASP A 1 87 ? -4.802 2.779 4.301 1.00 96.06 87 ASP A O 1
ATOM 685 N N . LEU A 1 88 ? -5.053 0.664 3.590 1.00 95.44 88 LEU A N 1
ATOM 686 C CA . LEU A 1 88 ? -3.818 0.626 2.799 1.00 95.44 88 LEU A CA 1
ATOM 687 C C . LEU A 1 88 ? -3.821 1.646 1.646 1.00 95.44 88 LEU A C 1
ATOM 689 O O . LEU A 1 88 ? -2.806 2.295 1.398 1.00 95.44 88 LEU A O 1
ATOM 693 N N . CYS A 1 89 ? -4.948 1.834 0.955 1.00 94.31 89 CYS A N 1
ATOM 694 C CA . CYS A 1 89 ? -5.070 2.822 -0.121 1.00 94.31 89 CYS A CA 1
ATOM 695 C C . CYS A 1 89 ? -4.996 4.267 0.392 1.00 94.31 89 CYS A C 1
ATOM 697 O O . CYS A 1 89 ? -4.363 5.101 -0.259 1.00 94.31 89 CYS A O 1
ATOM 699 N N . LEU A 1 90 ? -5.607 4.563 1.545 1.00 94.38 90 LEU A N 1
ATOM 700 C CA . LEU A 1 90 ? -5.530 5.881 2.185 1.00 94.38 90 LEU A CA 1
ATOM 701 C C . LEU A 1 90 ? -4.082 6.214 2.553 1.00 94.38 90 LEU A C 1
ATOM 703 O O . LEU A 1 90 ? -3.578 7.272 2.177 1.00 94.38 90 LEU A O 1
ATOM 707 N N . VAL A 1 91 ? -3.385 5.285 3.214 1.00 94.19 91 VAL A N 1
ATOM 708 C CA . VAL A 1 91 ? -1.974 5.471 3.575 1.00 94.19 91 VAL A CA 1
ATOM 709 C C . VAL A 1 91 ? -1.092 5.583 2.329 1.00 94.19 91 VAL A C 1
ATOM 711 O O . VAL A 1 91 ? -0.240 6.465 2.271 1.00 94.19 91 VAL A O 1
ATOM 714 N N . ALA A 1 92 ? -1.321 4.769 1.294 1.00 93.00 92 ALA A N 1
ATOM 715 C CA . ALA A 1 92 ? -0.557 4.857 0.049 1.00 93.00 92 ALA A CA 1
ATOM 716 C C . ALA A 1 92 ? -0.744 6.200 -0.674 1.00 93.00 92 ALA A C 1
ATOM 718 O O . ALA A 1 92 ? 0.212 6.740 -1.232 1.00 93.00 92 ALA A O 1
ATOM 719 N N . PHE A 1 93 ? -1.968 6.736 -0.682 1.00 91.94 93 PHE A N 1
ATOM 720 C CA . PHE A 1 93 ? -2.279 8.008 -1.326 1.00 91.94 93 PHE A CA 1
ATOM 721 C C . PHE A 1 93 ? -1.625 9.183 -0.591 1.00 91.94 93 PHE A C 1
ATOM 723 O O . PHE A 1 93 ? -0.845 9.921 -1.190 1.00 91.94 93 PHE A O 1
ATOM 730 N N . TRP A 1 94 ? -1.901 9.327 0.708 1.00 91.56 94 TRP A N 1
ATOM 731 C CA . TRP A 1 94 ? -1.414 10.453 1.511 1.00 91.56 94 TRP A CA 1
ATOM 732 C C . TRP A 1 94 ? 0.074 10.364 1.823 1.00 91.56 94 TRP A C 1
ATOM 734 O O . TRP A 1 94 ? 0.760 11.379 1.862 1.00 91.56 94 TRP A O 1
ATOM 744 N N . GLY A 1 95 ? 0.579 9.145 1.991 1.00 89.38 95 GLY A N 1
ATOM 745 C CA . GLY A 1 95 ? 1.989 8.868 2.220 1.00 89.38 95 GLY A CA 1
ATOM 746 C C . GLY A 1 95 ? 2.833 8.841 0.951 1.00 89.38 95 GLY A C 1
ATOM 747 O O . GLY A 1 95 ? 4.035 8.605 1.030 1.00 89.38 95 GLY A O 1
ATOM 748 N N . VAL A 1 96 ? 2.227 9.045 -0.227 1.00 89.00 96 VAL A N 1
ATOM 749 C CA . VAL A 1 96 ? 2.936 9.015 -1.516 1.00 89.00 96 VAL A CA 1
ATOM 750 C C . VAL A 1 96 ? 3.712 7.693 -1.695 1.00 89.00 96 VAL A C 1
ATOM 752 O O . VAL A 1 96 ? 4.775 7.618 -2.318 1.00 89.00 96 VAL A O 1
ATOM 755 N N . ALA A 1 97 ? 3.161 6.606 -1.160 1.00 87.94 97 ALA A N 1
ATOM 756 C CA . ALA A 1 97 ? 3.789 5.295 -1.175 1.00 87.94 97 ALA A CA 1
ATOM 757 C C . ALA A 1 97 ? 3.392 4.528 -2.436 1.00 87.94 97 ALA A C 1
ATOM 759 O O . ALA A 1 97 ? 2.291 4.680 -2.985 1.00 87.94 97 ALA A O 1
ATOM 760 N N . ARG A 1 98 ? 4.269 3.646 -2.915 1.00 86.81 98 ARG A N 1
ATOM 761 C CA . ARG A 1 98 ? 3.838 2.642 -3.890 1.00 86.81 98 ARG A CA 1
ATOM 762 C C . ARG A 1 98 ? 3.026 1.585 -3.154 1.00 86.81 98 ARG A C 1
ATOM 764 O O . ARG A 1 98 ? 3.435 1.100 -2.112 1.00 86.81 98 ARG A O 1
ATOM 771 N N . LEU A 1 99 ? 1.948 1.114 -3.779 1.00 88.50 99 LEU A N 1
ATOM 772 C CA . LEU A 1 99 ? 1.169 -0.008 -3.243 1.00 88.50 99 LEU A CA 1
ATOM 773 C C . LEU A 1 9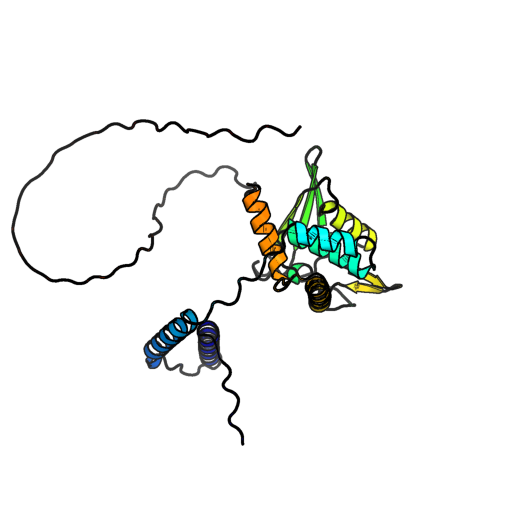9 ? 2.058 -1.218 -2.905 1.00 88.50 99 LEU A C 1
ATOM 775 O O . LEU A 1 99 ? 1.882 -1.848 -1.878 1.00 88.50 99 LEU A O 1
ATOM 779 N N . GLY A 1 100 ? 3.054 -1.489 -3.756 1.00 86.69 100 GLY A N 1
ATOM 780 C CA . GLY A 1 100 ? 4.001 -2.587 -3.566 1.00 86.69 100 GLY A CA 1
ATOM 781 C C . GLY A 1 100 ? 4.932 -2.449 -2.358 1.00 86.69 100 GLY A C 1
ATOM 782 O O . GLY A 1 100 ? 5.491 -3.455 -1.956 1.00 86.69 100 GLY A O 1
ATOM 783 N N . GLU A 1 101 ? 5.111 -1.244 -1.812 1.00 88.81 101 GLU A N 1
ATOM 784 C CA . GLU A 1 101 ? 5.912 -0.994 -0.601 1.00 88.81 101 GLU A CA 1
ATOM 785 C C . GLU A 1 101 ? 5.113 -1.298 0.676 1.00 88.81 101 GLU A C 1
ATOM 787 O O . GLU A 1 101 ? 5.701 -1.545 1.719 1.00 88.81 101 GLU A O 1
ATOM 792 N N . LEU A 1 102 ? 3.776 -1.304 0.594 1.00 91.62 102 LEU A N 1
ATOM 793 C CA . LEU A 1 102 ? 2.878 -1.533 1.733 1.00 91.62 102 LEU A CA 1
ATOM 794 C C . LEU A 1 102 ? 2.229 -2.928 1.727 1.00 91.62 102 LEU A C 1
ATOM 796 O O . LEU A 1 102 ? 1.469 -3.261 2.631 1.00 91.62 102 LEU A O 1
ATOM 800 N N . THR A 1 103 ? 2.483 -3.730 0.692 1.00 92.81 103 THR A N 1
ATOM 801 C CA . THR A 1 103 ? 1.922 -5.080 0.520 1.00 92.81 103 THR A CA 1
ATOM 802 C C . THR A 1 103 ? 2.969 -6.162 0.738 1.00 92.81 103 THR A C 1
ATOM 804 O O . THR A 1 103 ? 4.148 -5.934 0.489 1.00 92.81 103 THR A O 1
ATOM 807 N N . TYR A 1 104 ? 2.517 -7.368 1.072 1.00 92.50 104 TYR A N 1
ATOM 808 C CA . TYR A 1 104 ? 3.377 -8.504 1.412 1.00 92.50 104 TYR A CA 1
ATOM 809 C C . TYR A 1 104 ? 3.525 -9.497 0.249 1.00 92.50 104 TYR A C 1
ATOM 811 O O . TYR A 1 104 ? 2.749 -9.471 -0.717 1.00 92.50 104 TYR A O 1
ATOM 819 N N . ASN A 1 105 ? 4.536 -10.365 0.339 1.00 90.06 105 ASN A N 1
ATOM 820 C CA . ASN A 1 105 ? 4.784 -11.417 -0.651 1.00 90.06 105 ASN A CA 1
ATOM 821 C C . ASN A 1 105 ? 3.808 -12.583 -0.470 1.00 90.06 105 ASN A C 1
ATOM 823 O O . ASN A 1 105 ? 3.127 -12.965 -1.423 1.00 90.06 105 ASN A O 1
ATOM 827 N N . ASP A 1 106 ? 3.681 -13.061 0.767 1.00 91.19 106 ASP A N 1
ATOM 828 C CA . ASP A 1 106 ? 2.865 -14.217 1.118 1.00 91.19 106 ASP A CA 1
ATOM 829 C C . ASP A 1 106 ? 1.589 -13.805 1.852 1.00 91.19 106 ASP A C 1
ATOM 831 O O . ASP A 1 106 ? 1.540 -12.792 2.551 1.00 91.19 106 ASP A O 1
ATOM 835 N N . ARG A 1 107 ? 0.523 -14.589 1.658 1.00 94.12 107 ARG A N 1
ATOM 836 C CA . ARG A 1 107 ? -0.802 -14.330 2.247 1.00 94.12 107 ARG A CA 1
ATOM 837 C C . ARG A 1 107 ? -0.843 -14.670 3.741 1.00 94.12 107 ARG A C 1
ATOM 839 O O . ARG A 1 107 ? -1.597 -14.044 4.477 1.00 94.12 107 ARG A O 1
ATOM 846 N N . VAL A 1 108 ? -0.077 -15.673 4.154 1.00 92.31 108 VAL A N 1
ATOM 847 C CA . VAL A 1 108 ? 0.009 -16.205 5.519 1.00 92.31 108 VAL A CA 1
ATOM 848 C C . VAL A 1 108 ? 1.453 -16.640 5.744 1.00 92.31 108 VAL A C 1
ATOM 850 O O . VAL A 1 108 ? 2.122 -17.027 4.786 1.00 92.31 108 VAL A O 1
ATOM 853 N N . GLY A 1 109 ? 1.909 -16.617 6.991 1.00 88.81 109 GLY A N 1
ATOM 854 C CA . GLY A 1 109 ? 3.199 -17.170 7.387 1.00 88.81 109 GLY A CA 1
ATOM 855 C C . GLY A 1 109 ? 4.082 -16.144 8.091 1.00 88.81 109 GLY A C 1
ATOM 856 O O . GLY A 1 109 ? 3.605 -15.080 8.492 1.00 88.81 109 GLY A O 1
ATOM 857 N N . PRO A 1 110 ? 5.368 -16.469 8.291 1.00 87.62 110 PRO A N 1
ATOM 858 C CA . PRO A 1 110 ? 6.298 -15.559 8.936 1.00 87.62 110 PRO A CA 1
ATOM 859 C C . PRO A 1 110 ? 6.577 -14.343 8.047 1.00 87.62 110 PRO A C 1
ATOM 861 O O . PRO A 1 110 ? 6.807 -14.459 6.843 1.00 87.62 110 PRO A O 1
ATOM 864 N N . LEU A 1 111 ? 6.599 -13.163 8.662 1.00 86.88 111 LEU A N 1
ATOM 865 C CA . LEU A 1 111 ? 6.953 -11.920 7.986 1.00 86.88 111 LEU A CA 1
ATOM 866 C C . LEU A 1 111 ? 8.465 -11.716 8.024 1.00 86.88 111 LEU A C 1
ATOM 868 O O . LEU A 1 111 ? 9.100 -11.799 9.075 1.00 86.88 111 LEU A O 1
ATOM 872 N N . CYS A 1 112 ? 9.044 -11.381 6.875 1.00 81.75 112 CYS A N 1
ATOM 873 C CA . CYS A 1 112 ? 10.436 -10.963 6.810 1.00 81.75 112 CYS A CA 1
ATOM 874 C C . CYS A 1 112 ? 10.542 -9.510 7.296 1.00 81.75 112 CYS A C 1
ATOM 876 O O . CYS A 1 112 ? 10.145 -8.597 6.570 1.00 81.75 112 CYS A O 1
ATOM 878 N N . GLN A 1 113 ? 11.063 -9.291 8.508 1.00 76.25 113 GLN A N 1
ATOM 879 C CA . GLN A 1 113 ? 11.134 -7.962 9.139 1.00 76.25 113 GLN A CA 1
ATOM 880 C C . GLN A 1 113 ? 11.886 -6.924 8.289 1.00 76.25 113 GLN A C 1
ATOM 882 O O . GLN A 1 113 ? 11.557 -5.746 8.315 1.00 76.25 113 GLN A O 1
ATOM 887 N N . SER A 1 114 ? 12.872 -7.344 7.493 1.00 75.44 114 SER A N 1
ATOM 888 C CA . SER A 1 114 ? 13.660 -6.443 6.641 1.00 75.44 114 SER A CA 1
ATOM 889 C C . SER A 1 114 ? 12.942 -5.991 5.362 1.00 75.44 114 SER A C 1
ATOM 891 O O . SER A 1 114 ? 13.414 -5.070 4.695 1.00 75.44 114 SER A O 1
ATOM 893 N N . ALA A 1 115 ? 11.813 -6.615 5.015 1.00 77.81 115 ALA A N 1
ATOM 894 C CA . ALA A 1 115 ? 11.084 -6.373 3.768 1.00 77.81 115 ALA A CA 1
ATOM 895 C C . ALA A 1 115 ? 9.565 -6.206 3.961 1.00 77.81 115 ALA A C 1
ATOM 897 O O . ALA A 1 115 ? 8.827 -6.128 2.979 1.00 77.81 115 ALA A O 1
ATOM 898 N N . SER A 1 116 ? 9.092 -6.185 5.209 1.00 87.12 116 SER A N 1
ATOM 899 C CA . SER A 1 116 ? 7.673 -6.130 5.562 1.00 87.12 116 SER A CA 1
ATOM 900 C C . SER A 1 116 ? 7.401 -4.922 6.441 1.00 87.12 116 SER A C 1
ATOM 902 O O . SER A 1 116 ? 8.199 -4.602 7.311 1.00 87.12 116 SER A O 1
ATOM 904 N N . VAL A 1 117 ? 6.247 -4.289 6.242 1.00 90.94 117 VAL A N 1
ATOM 905 C CA . VAL A 1 117 ? 5.783 -3.192 7.097 1.00 90.94 117 VAL A CA 1
ATOM 906 C C . VAL A 1 117 ? 5.009 -3.768 8.282 1.00 90.94 117 VAL A C 1
ATOM 908 O O . VAL A 1 117 ? 3.983 -4.434 8.090 1.00 90.94 117 VAL A O 1
ATOM 911 N N . LEU A 1 118 ? 5.479 -3.532 9.502 1.00 92.94 118 LEU A N 1
ATOM 912 C CA . LEU A 1 118 ? 4.881 -4.053 10.729 1.00 92.94 118 LEU A CA 1
ATOM 913 C C . LEU A 1 118 ? 4.136 -2.962 11.497 1.00 92.94 118 LEU A C 1
ATOM 915 O O . LEU A 1 118 ? 4.285 -1.769 11.247 1.00 92.94 118 LEU A O 1
ATOM 919 N N . VAL A 1 119 ? 3.320 -3.378 12.463 1.00 92.69 119 VAL A N 1
ATOM 920 C CA . VAL A 1 119 ? 2.664 -2.448 13.394 1.00 92.69 119 VAL A CA 1
ATOM 921 C C . VAL A 1 119 ? 3.691 -1.646 14.195 1.00 92.69 119 VAL A C 1
ATOM 923 O O . VAL A 1 119 ? 3.490 -0.458 14.423 1.00 92.69 119 VAL A O 1
ATOM 926 N N . GLY A 1 120 ? 4.795 -2.280 14.595 1.00 90.25 120 GLY A N 1
ATOM 927 C CA . GLY A 1 120 ? 5.887 -1.636 15.324 1.00 90.25 120 GLY A CA 1
ATOM 928 C C . GLY A 1 120 ? 6.664 -0.590 14.522 1.00 90.25 120 GLY A C 1
ATOM 929 O O . GLY A 1 120 ? 7.382 0.190 15.129 1.00 90.25 120 GLY A O 1
ATOM 930 N N . ASP A 1 121 ? 6.500 -0.537 13.197 1.00 91.19 121 ASP A N 1
ATOM 931 C CA . ASP A 1 121 ? 7.133 0.475 12.341 1.00 91.19 121 ASP A CA 1
ATOM 932 C C . ASP A 1 121 ? 6.327 1.795 12.286 1.00 91.19 121 ASP A C 1
ATOM 934 O O . ASP A 1 121 ? 6.681 2.711 11.536 1.00 91.19 121 ASP A O 1
ATOM 938 N N . VAL A 1 122 ? 5.220 1.894 13.036 1.00 92.62 122 VAL A N 1
ATOM 939 C CA . VAL A 1 122 ? 4.396 3.105 13.142 1.00 92.62 122 VAL A CA 1
ATOM 940 C C . VAL A 1 122 ? 4.719 3.853 14.427 1.00 92.62 122 VAL A C 1
ATOM 942 O O . VAL A 1 122 ? 4.496 3.350 15.528 1.00 92.62 122 VAL A O 1
ATOM 945 N N . GLU A 1 123 ? 5.129 5.106 14.280 1.00 93.12 123 GLU A N 1
ATOM 946 C CA . GLU A 1 123 ? 5.358 6.027 15.389 1.00 93.12 123 GLU A CA 1
ATOM 947 C C . GLU A 1 123 ? 4.404 7.214 15.263 1.00 93.12 123 GLU A C 1
ATOM 949 O O . GLU A 1 123 ? 4.286 7.824 14.198 1.00 93.12 123 GLU A O 1
ATOM 954 N N . PHE A 1 124 ? 3.689 7.532 16.343 1.00 91.88 124 PHE A N 1
ATOM 955 C CA . PHE A 1 124 ? 2.797 8.687 16.398 1.00 91.88 124 PHE A CA 1
ATOM 956 C C . PHE A 1 124 ? 3.455 9.837 17.148 1.00 91.88 124 PHE A C 1
ATOM 958 O O . PHE A 1 124 ? 4.120 9.632 18.159 1.00 91.88 124 PHE A O 1
ATOM 965 N N . TRP A 1 125 ? 3.183 11.049 16.681 1.00 87.88 125 TRP A N 1
ATOM 966 C CA . TRP A 1 125 ? 3.680 12.289 17.264 1.00 87.88 125 TRP A CA 1
ATOM 967 C C . TRP A 1 125 ? 2.531 13.276 17.350 1.00 87.88 125 TRP A C 1
ATOM 969 O O . TRP A 1 125 ? 1.711 13.370 16.432 1.00 87.88 125 TRP A O 1
ATOM 979 N N . GLU A 1 126 ? 2.486 14.045 18.425 1.00 87.31 126 GLU A N 1
ATOM 980 C CA . GLU A 1 126 ? 1.538 15.141 18.567 1.00 87.31 126 GLU A CA 1
ATOM 981 C C . GLU A 1 126 ? 2.287 16.462 18.425 1.00 87.31 126 GLU A C 1
ATOM 983 O O . GLU A 1 126 ? 3.345 16.676 19.011 1.00 87.31 126 GLU A O 1
ATOM 988 N N . THR A 1 127 ? 1.765 17.346 17.583 1.00 76.56 127 THR A N 1
ATOM 989 C CA . THR A 1 127 ? 2.282 18.702 17.405 1.00 76.56 127 THR A CA 1
ATOM 990 C C . THR A 1 127 ? 1.126 19.659 17.651 1.00 76.56 127 THR A C 1
ATOM 992 O O . THR A 1 127 ? 0.297 19.900 16.768 1.00 76.56 127 THR A O 1
ATOM 995 N N . GLY A 1 128 ? 1.031 20.159 18.885 1.00 80.31 128 GLY A N 1
ATOM 996 C CA . GLY A 1 128 ? -0.100 20.968 19.336 1.00 80.31 128 GLY A CA 1
ATOM 997 C C . GLY A 1 128 ? -1.416 20.194 19.229 1.00 80.31 128 GLY A C 1
ATOM 998 O O . GLY A 1 128 ? -1.558 19.118 19.794 1.00 80.31 128 GLY A O 1
ATOM 999 N N . THR A 1 129 ? -2.375 20.719 18.464 1.00 72.19 129 THR A N 1
ATOM 1000 C CA . THR A 1 129 ? -3.690 20.087 18.239 1.00 72.19 129 THR A CA 1
ATOM 1001 C C . THR A 1 129 ? -3.704 19.056 17.102 1.00 72.19 129 THR A C 1
ATOM 1003 O O . THR A 1 129 ? -4.746 18.463 16.815 1.00 72.19 129 THR A O 1
ATOM 1006 N N . SER A 1 130 ? -2.575 18.848 16.417 1.00 79.62 130 SER A N 1
ATOM 1007 C CA . SER A 1 130 ? -2.489 17.990 15.232 1.00 79.62 130 SER A CA 1
ATOM 1008 C C . SER A 1 130 ? -1.656 16.738 15.490 1.00 79.62 130 SER A C 1
ATOM 1010 O O . SER A 1 130 ? -0.472 16.813 15.812 1.00 79.62 130 SER A O 1
ATOM 1012 N N . LYS A 1 131 ? -2.266 15.569 15.274 1.00 89.12 131 LYS A N 1
ATOM 1013 C CA . LYS A 1 131 ? -1.590 14.268 15.315 1.00 89.12 131 LYS A CA 1
ATOM 1014 C C . LYS A 1 131 ? -0.896 13.973 13.982 1.00 89.12 131 LYS A C 1
ATOM 1016 O O . LYS A 1 131 ? -1.451 14.221 12.908 1.00 89.12 131 LYS A O 1
ATOM 1021 N N . ARG A 1 132 ? 0.313 13.427 14.031 1.00 91.56 132 ARG A N 1
ATOM 1022 C CA . ARG A 1 132 ? 1.079 12.957 12.871 1.00 91.56 132 ARG A CA 1
ATOM 1023 C C . ARG A 1 132 ? 1.542 11.528 13.116 1.00 91.56 132 ARG A C 1
ATOM 1025 O O . ARG A 1 132 ? 1.602 11.076 14.256 1.00 91.56 132 ARG A O 1
ATOM 1032 N N . ALA A 1 133 ? 1.859 10.820 12.042 1.00 93.00 133 ALA A N 1
ATOM 1033 C CA . ALA A 1 133 ? 2.480 9.508 12.123 1.00 93.00 133 ALA A CA 1
ATOM 1034 C C . ALA A 1 133 ? 3.656 9.430 11.158 1.00 93.00 133 ALA A C 1
ATOM 1036 O O . ALA A 1 133 ? 3.581 9.947 10.040 1.00 93.00 133 ALA A O 1
ATOM 1037 N N . ILE A 1 134 ? 4.715 8.760 11.593 1.00 91.38 134 ILE A N 1
ATOM 1038 C CA . ILE A 1 134 ? 5.794 8.302 10.731 1.00 91.38 134 ILE A CA 1
ATOM 1039 C C . ILE A 1 134 ? 5.622 6.800 10.569 1.00 91.38 134 ILE A C 1
ATOM 1041 O O . ILE A 1 134 ? 5.507 6.066 11.547 1.00 91.38 134 ILE A O 1
ATOM 1045 N N . LEU A 1 135 ? 5.576 6.361 9.317 1.00 91.81 135 LEU A N 1
ATOM 1046 C CA . LEU A 1 135 ? 5.618 4.955 8.958 1.00 91.81 135 LEU A CA 1
ATOM 1047 C C . LEU A 1 135 ? 6.991 4.645 8.366 1.00 91.81 135 LEU A C 1
ATOM 1049 O O . LEU A 1 135 ? 7.376 5.218 7.343 1.00 91.81 135 LEU A O 1
ATOM 1053 N N . GLN A 1 136 ? 7.710 3.735 9.006 1.00 89.81 136 GLN A N 1
ATOM 1054 C CA . GLN A 1 136 ? 9.004 3.257 8.548 1.00 89.81 136 GLN A CA 1
ATOM 1055 C C . GLN A 1 136 ? 8.811 2.109 7.546 1.00 89.81 136 GLN A C 1
ATOM 1057 O O . GLN A 1 136 ? 8.203 1.084 7.844 1.00 89.81 136 GLN A O 1
ATOM 1062 N N . VAL A 1 137 ? 9.316 2.277 6.326 1.00 84.94 137 VAL A N 1
ATOM 1063 C CA . VAL A 1 137 ? 9.256 1.270 5.261 1.00 84.94 137 VAL A CA 1
ATOM 1064 C C . VAL A 1 137 ? 10.662 0.762 4.974 1.00 84.94 137 VAL A C 1
ATOM 1066 O O . VAL A 1 137 ? 11.530 1.495 4.496 1.00 84.94 137 VAL A O 1
ATOM 1069 N N . ARG A 1 138 ? 10.880 -0.523 5.255 1.00 75.88 138 ARG A N 1
ATOM 1070 C CA . ARG A 1 138 ? 12.155 -1.221 5.048 1.00 75.88 138 ARG A CA 1
ATOM 1071 C C . ARG A 1 138 ? 12.171 -1.897 3.673 1.00 75.88 138 ARG A C 1
ATOM 1073 O O . ARG A 1 138 ? 11.135 -2.336 3.178 1.00 75.88 138 ARG A O 1
ATOM 1080 N N . GLY A 1 139 ? 13.337 -1.959 3.028 1.00 63.78 139 GLY A N 1
ATOM 1081 C CA . GLY A 1 139 ? 13.498 -2.663 1.746 1.00 63.78 139 GLY A CA 1
ATOM 1082 C C . GLY A 1 139 ? 12.910 -1.942 0.523 1.00 63.78 139 GLY A C 1
ATOM 1083 O O . GLY A 1 139 ? 12.685 -2.563 -0.521 1.00 63.78 139 GLY A O 1
ATOM 1084 N N . ALA A 1 140 ? 12.664 -0.630 0.610 1.00 60.19 140 ALA A N 1
ATOM 1085 C CA . ALA A 1 140 ? 12.239 0.156 -0.542 1.00 60.19 140 ALA A CA 1
ATOM 1086 C C . ALA A 1 140 ? 13.328 0.136 -1.629 1.00 60.19 140 ALA A C 1
ATOM 1088 O O . ALA A 1 140 ? 14.480 0.470 -1.382 1.00 60.19 140 ALA A O 1
ATOM 1089 N N . LYS A 1 141 ? 12.958 -0.191 -2.875 1.00 52.78 141 LYS A N 1
ATOM 1090 C CA . LYS A 1 141 ? 13.889 -0.306 -4.022 1.00 52.78 141 LYS A CA 1
ATOM 1091 C C . LYS A 1 141 ? 14.718 0.963 -4.305 1.00 52.78 141 LYS A C 1
ATOM 1093 O O . LYS A 1 141 ? 15.669 0.914 -5.079 1.00 52.78 141 LYS A O 1
ATOM 1098 N N . THR A 1 142 ? 14.293 2.106 -3.776 1.00 45.50 142 THR A N 1
ATOM 1099 C CA . THR A 1 142 ? 14.956 3.409 -3.931 1.00 45.50 142 THR A CA 1
ATOM 1100 C C . THR A 1 142 ? 15.814 3.810 -2.736 1.00 45.50 142 THR A C 1
ATOM 1102 O O . THR A 1 142 ? 16.489 4.825 -2.836 1.00 45.50 142 THR A O 1
ATOM 1105 N N . ALA A 1 143 ? 15.769 3.055 -1.640 1.00 53.25 143 ALA A N 1
ATOM 1106 C CA . ALA A 1 143 ? 16.647 3.239 -0.497 1.00 53.25 143 ALA A CA 1
ATOM 1107 C C . ALA A 1 143 ? 17.886 2.353 -0.677 1.00 53.25 143 ALA A C 1
ATOM 1109 O O . ALA A 1 143 ? 17.809 1.280 -1.292 1.00 53.25 143 ALA A O 1
ATOM 1110 N N . SER A 1 144 ? 19.033 2.807 -0.180 1.00 49.84 144 SER A N 1
ATOM 1111 C CA . SER A 1 144 ? 20.233 1.971 -0.150 1.00 49.84 144 SER A CA 1
ATOM 1112 C C . SER A 1 144 ? 19.953 0.709 0.685 1.00 49.84 144 SER A C 1
ATOM 1114 O O . SER A 1 144 ? 19.102 0.747 1.577 1.00 49.84 144 SER A O 1
ATOM 1116 N N . PRO A 1 145 ? 20.614 -0.434 0.431 1.00 51.78 145 PRO A N 1
ATOM 1117 C CA . PRO A 1 145 ? 20.462 -1.608 1.289 1.00 51.78 145 PRO A CA 1
ATOM 1118 C C . PRO A 1 145 ? 20.694 -1.240 2.765 1.00 51.78 145 PRO A C 1
ATOM 1120 O O . PRO A 1 145 ? 21.760 -0.743 3.110 1.00 51.78 145 PRO A O 1
ATOM 1123 N N . GLY A 1 146 ? 19.687 -1.454 3.620 1.00 57.25 146 GLY A N 1
ATOM 1124 C CA . GLY A 1 146 ? 19.728 -1.104 5.049 1.00 57.25 146 GLY A CA 1
ATOM 1125 C C . GLY A 1 146 ? 19.140 0.265 5.416 1.00 57.25 146 GLY A C 1
ATOM 1126 O O . GLY A 1 146 ? 18.944 0.535 6.597 1.00 57.25 146 GLY A O 1
ATOM 1127 N N . GLU A 1 147 ? 18.798 1.103 4.439 1.00 66.88 147 GLU A N 1
ATOM 1128 C CA . GLU A 1 147 ? 18.208 2.421 4.669 1.00 66.88 147 GLU A CA 1
ATOM 1129 C C . GLU A 1 147 ? 16.671 2.338 4.703 1.00 66.88 147 GLU A C 1
ATOM 1131 O O . GLU A 1 147 ? 16.030 1.670 3.883 1.00 66.88 147 GLU A O 1
ATOM 1136 N N . VAL A 1 148 ? 16.073 2.992 5.699 1.00 76.38 148 VAL A N 1
ATOM 1137 C CA . VAL A 1 148 ? 14.631 2.963 5.961 1.00 76.38 148 VAL A CA 1
ATOM 1138 C C . VAL A 1 148 ? 13.988 4.193 5.334 1.00 76.38 148 VAL A C 1
ATOM 1140 O O . VAL A 1 148 ? 14.364 5.323 5.631 1.00 76.38 148 VAL A O 1
ATOM 1143 N N . GLN A 1 149 ? 12.988 3.988 4.480 1.00 82.31 149 GLN A N 1
ATOM 1144 C CA . GLN A 1 149 ? 12.199 5.086 3.939 1.00 82.31 149 GLN A CA 1
ATOM 1145 C C . GLN A 1 149 ? 11.149 5.513 4.967 1.00 82.31 149 GLN A C 1
ATOM 1147 O O . GLN A 1 149 ? 10.352 4.693 5.414 1.00 82.31 149 GLN A O 1
ATOM 1152 N N . THR A 1 150 ? 11.095 6.799 5.303 1.00 86.81 150 THR A N 1
ATOM 1153 C CA . THR A 1 150 ? 10.064 7.345 6.191 1.00 86.81 150 THR A CA 1
ATOM 1154 C C . THR A 1 150 ? 8.911 7.939 5.388 1.00 86.81 150 THR A C 1
ATOM 1156 O O . THR A 1 150 ? 9.092 8.720 4.452 1.00 86.81 150 THR A O 1
ATOM 1159 N N . ILE A 1 151 ? 7.692 7.554 5.754 1.00 89.62 151 ILE A N 1
ATOM 1160 C CA . ILE A 1 151 ? 6.456 8.115 5.216 1.00 89.62 151 ILE A CA 1
ATOM 1161 C C . ILE A 1 151 ? 5.825 8.982 6.301 1.00 89.62 151 ILE A C 1
ATOM 1163 O O . ILE A 1 151 ? 5.432 8.482 7.352 1.00 89.62 151 ILE A O 1
ATOM 1167 N N . ASN A 1 152 ? 5.699 10.278 6.022 1.00 89.75 152 ASN A N 1
ATOM 1168 C CA . ASN A 1 152 ? 5.074 11.240 6.923 1.00 89.75 152 ASN A CA 1
ATOM 1169 C C . ASN A 1 152 ? 3.580 11.373 6.614 1.00 89.75 152 ASN A C 1
ATOM 1171 O O . ASN A 1 152 ? 3.198 11.715 5.495 1.00 89.75 152 ASN A O 1
ATOM 1175 N N . LEU A 1 153 ? 2.738 11.155 7.619 1.00 90.50 153 LEU A N 1
ATOM 1176 C CA . LEU A 1 153 ? 1.285 11.258 7.521 1.00 90.50 153 LEU A CA 1
ATOM 1177 C C . LEU A 1 153 ? 0.778 12.318 8.496 1.00 90.50 153 LEU A C 1
ATOM 1179 O O . LEU A 1 153 ? 1.272 12.449 9.617 1.00 90.50 153 LEU A O 1
ATOM 1183 N N . ALA A 1 154 ? -0.222 13.079 8.066 1.00 88.75 154 ALA A N 1
ATOM 1184 C CA . ALA A 1 154 ? -0.866 14.105 8.876 1.00 88.75 154 ALA A CA 1
ATOM 1185 C C . ALA A 1 154 ? -2.323 13.731 9.153 1.00 88.75 154 ALA A C 1
ATOM 1187 O O . ALA A 1 154 ? -2.991 13.124 8.310 1.00 88.75 154 ALA A O 1
ATOM 1188 N N . ASN A 1 155 ? -2.815 14.099 10.335 1.00 87.19 155 ASN A N 1
ATOM 1189 C CA . ASN A 1 155 ? -4.224 13.958 10.665 1.00 87.19 155 ASN A CA 1
ATOM 1190 C C . ASN A 1 155 ? -5.086 14.849 9.763 1.00 87.19 155 ASN A C 1
ATOM 1192 O O . ASN A 1 155 ? -4.713 15.965 9.410 1.00 87.19 155 ASN A O 1
ATOM 1196 N N . MET A 1 156 ? -6.269 14.349 9.424 1.00 85.69 156 MET A N 1
ATOM 1197 C CA . MET A 1 156 ? -7.273 15.052 8.643 1.00 85.69 156 MET A CA 1
ATOM 1198 C C . MET A 1 156 ? -8.630 14.875 9.316 1.00 85.69 156 MET A C 1
ATOM 1200 O O . MET A 1 156 ? -8.993 13.768 9.706 1.00 85.69 156 MET A O 1
ATOM 1204 N N . LYS A 1 157 ? -9.430 15.939 9.392 1.00 81.81 157 LYS A N 1
ATOM 1205 C CA . LYS A 1 157 ? -10.795 15.897 9.947 1.00 81.81 157 LYS A CA 1
ATOM 1206 C C . LYS A 1 157 ? -11.815 15.364 8.925 1.00 81.81 157 LYS A C 1
ATOM 1208 O O . LYS A 1 157 ? -12.857 15.967 8.709 1.00 81.81 157 LYS A O 1
ATOM 1213 N N . THR A 1 158 ? -11.481 14.282 8.220 1.00 84.69 158 THR A N 1
ATOM 1214 C CA . THR A 1 158 ? -12.326 13.702 7.159 1.00 84.69 158 THR A CA 1
ATOM 1215 C C . THR A 1 158 ? -12.276 12.174 7.178 1.00 84.69 158 THR A C 1
ATOM 1217 O O . THR A 1 158 ? -11.362 11.575 7.746 1.00 84.69 158 THR A O 1
ATOM 1220 N N . MET A 1 159 ? -13.216 11.524 6.484 1.00 85.88 159 MET A N 1
ATOM 1221 C CA . MET A 1 159 ? -13.243 10.061 6.324 1.00 85.88 159 MET A CA 1
ATOM 1222 C C . MET A 1 159 ? -12.025 9.483 5.579 1.00 85.88 159 MET A C 1
ATOM 1224 O O . MET A 1 159 ? -11.790 8.278 5.611 1.00 85.88 159 MET A O 1
ATOM 1228 N N . LEU A 1 160 ? -11.243 10.338 4.913 1.00 90.75 160 LEU A N 1
ATOM 1229 C CA . LEU A 1 160 ? -10.043 9.961 4.167 1.00 90.75 160 LEU A CA 1
ATOM 1230 C C . LEU A 1 160 ? -8.776 10.022 5.030 1.00 90.75 160 LEU A C 1
ATOM 1232 O O . LEU A 1 160 ? -7.677 9.906 4.494 1.00 90.75 160 LEU A O 1
ATOM 1236 N N . CYS A 1 161 ? -8.910 10.234 6.341 1.00 91.56 161 CYS A N 1
ATOM 1237 C CA . CYS A 1 161 ? -7.778 10.439 7.230 1.00 91.56 161 CYS A CA 1
ATOM 1238 C C . CYS A 1 161 ? -6.836 9.219 7.275 1.00 91.56 161 CYS A C 1
ATOM 1240 O O . CYS A 1 161 ? -7.266 8.130 7.678 1.00 91.56 161 CYS A O 1
ATOM 1242 N N . PRO A 1 162 ? -5.541 9.388 6.935 1.00 93.12 162 PRO A N 1
ATOM 1243 C CA . PRO A 1 162 ? -4.568 8.302 7.004 1.00 93.12 162 PRO A CA 1
ATOM 1244 C C . PRO A 1 162 ? -4.203 7.924 8.448 1.00 93.12 162 PRO A C 1
ATOM 1246 O O . PRO A 1 162 ? -3.866 6.772 8.700 1.00 93.12 162 PRO A O 1
ATOM 1249 N N . ILE A 1 163 ? -4.306 8.853 9.407 1.00 93.81 163 ILE A N 1
ATOM 1250 C CA . ILE A 1 163 ? -4.053 8.572 10.831 1.00 93.81 163 ILE A CA 1
ATOM 1251 C C . ILE A 1 163 ? -5.128 7.642 11.390 1.00 93.81 163 ILE A C 1
ATOM 1253 O O . ILE A 1 163 ? -4.796 6.608 11.963 1.00 93.81 163 ILE A O 1
ATOM 1257 N N . LEU A 1 164 ? -6.406 7.938 11.131 1.00 93.69 164 LEU A N 1
ATOM 1258 C CA . LEU A 1 164 ? -7.503 7.050 11.530 1.00 93.69 164 LEU A CA 1
ATOM 1259 C C . LEU A 1 164 ? -7.391 5.675 10.852 1.00 93.69 164 LEU A C 1
ATOM 1261 O O . LEU A 1 164 ? -7.723 4.659 11.458 1.00 93.69 164 LEU A O 1
ATOM 1265 N N . ALA A 1 165 ? -6.910 5.623 9.604 1.00 94.75 165 ALA A N 1
ATOM 1266 C CA . ALA A 1 165 ? -6.644 4.362 8.912 1.00 94.75 165 ALA A CA 1
ATOM 1267 C C . ALA A 1 165 ? -5.561 3.531 9.619 1.00 94.75 165 ALA A C 1
ATOM 1269 O O . ALA A 1 165 ? -5.756 2.334 9.841 1.00 94.75 165 ALA A O 1
ATOM 1270 N N . LEU A 1 166 ? -4.455 4.161 10.029 1.00 95.00 166 LEU A N 1
ATOM 1271 C CA . LEU A 1 166 ? -3.409 3.498 10.810 1.00 95.00 166 LEU A CA 1
ATOM 1272 C C . LEU A 1 166 ? -3.932 3.007 12.160 1.00 95.00 166 LEU A C 1
ATOM 1274 O O . LEU A 1 166 ? -3.735 1.844 12.497 1.00 95.00 166 LEU A O 1
ATOM 1278 N N . GLU A 1 167 ? -4.647 3.844 12.908 1.00 94.56 167 GLU A N 1
ATOM 1279 C CA . GLU A 1 167 ? -5.208 3.468 14.210 1.00 94.56 167 GLU A CA 1
ATOM 1280 C C . GLU A 1 167 ? -6.150 2.264 14.108 1.00 94.56 167 GLU A C 1
ATOM 1282 O O . GLU A 1 167 ? -6.037 1.322 14.897 1.00 94.56 167 GLU A O 1
ATOM 1287 N N . ARG A 1 168 ? -7.027 2.236 13.092 1.00 95.12 168 ARG A N 1
ATOM 1288 C CA . ARG A 1 168 ? -7.890 1.076 12.813 1.00 95.12 168 ARG A CA 1
ATOM 1289 C C . ARG A 1 168 ? -7.075 -0.191 12.575 1.00 95.12 168 ARG A C 1
ATOM 1291 O O . ARG A 1 168 ? -7.426 -1.247 13.104 1.00 95.12 168 ARG A O 1
ATOM 1298 N N . ARG A 1 169 ? -5.999 -0.105 11.789 1.00 95.44 169 ARG A N 1
ATOM 1299 C CA . ARG A 1 169 ? -5.145 -1.259 11.475 1.00 95.44 169 ARG A CA 1
ATOM 1300 C C . ARG A 1 169 ? -4.345 -1.746 12.675 1.00 95.44 169 ARG A C 1
ATOM 1302 O O . ARG A 1 169 ? -4.295 -2.952 12.898 1.00 95.44 169 ARG A O 1
ATOM 1309 N N . ILE A 1 170 ? -3.796 -0.836 13.472 1.00 95.19 170 ILE A N 1
ATOM 1310 C CA . ILE A 1 170 ? -3.058 -1.161 14.699 1.00 95.19 170 ILE A CA 1
ATOM 1311 C C . ILE A 1 170 ? -3.988 -1.837 15.709 1.00 95.19 170 ILE A C 1
ATOM 1313 O O . ILE A 1 170 ? -3.668 -2.915 16.212 1.00 95.19 170 ILE A O 1
ATOM 1317 N N . LYS A 1 171 ? -5.185 -1.272 15.930 1.00 94.94 171 LYS A N 1
ATOM 1318 C CA . LYS A 1 171 ? -6.207 -1.867 16.802 1.00 94.94 171 LYS A CA 1
ATOM 1319 C C . LYS A 1 171 ? -6.630 -3.258 16.323 1.00 94.94 171 LYS A C 1
ATOM 1321 O O . LYS A 1 171 ? -6.814 -4.154 17.138 1.00 94.94 171 LYS A O 1
ATOM 1326 N N . ASN A 1 172 ? -6.773 -3.450 15.011 1.00 94.62 172 ASN A N 1
ATOM 1327 C CA . ASN A 1 172 ? -7.121 -4.748 14.438 1.00 94.62 172 ASN A CA 1
ATOM 1328 C C . ASN A 1 172 ? -5.991 -5.778 14.589 1.00 94.62 172 ASN A C 1
ATOM 1330 O O . ASN A 1 172 ? -6.273 -6.935 14.870 1.00 94.62 172 ASN A O 1
ATOM 1334 N N . ALA A 1 173 ? -4.730 -5.386 14.403 1.00 92.31 173 ALA A N 1
ATOM 1335 C CA . ALA A 1 173 ? -3.590 -6.300 14.417 1.00 92.31 173 ALA A CA 1
ATOM 1336 C C . ALA A 1 173 ? -3.214 -6.808 15.820 1.00 92.31 173 ALA A C 1
ATOM 1338 O O . ALA A 1 173 ? -2.704 -7.920 15.923 1.00 92.31 173 ALA A O 1
ATOM 1339 N N . GLN A 1 174 ? -3.474 -6.018 16.870 1.00 88.19 174 GLN A N 1
ATOM 1340 C CA . GLN A 1 174 ? -3.260 -6.318 18.301 1.00 88.19 174 GLN A CA 1
ATOM 1341 C C . GLN A 1 174 ? -1.804 -6.575 18.739 1.00 88.19 174 GLN A C 1
ATOM 1343 O O . GLN A 1 174 ? -1.468 -6.309 19.890 1.00 88.19 174 GLN A O 1
ATOM 1348 N N . ARG A 1 175 ? -0.916 -7.027 17.846 1.00 88.75 175 ARG A N 1
ATOM 1349 C CA . ARG A 1 175 ? 0.507 -7.262 18.124 1.00 88.75 175 ARG A CA 1
ATOM 1350 C C . ARG A 1 175 ? 1.406 -6.331 17.317 1.00 88.75 175 ARG A C 1
ATOM 1352 O O . ARG A 1 175 ? 1.096 -5.997 16.175 1.00 88.75 175 ARG A O 1
ATOM 1359 N N . ARG A 1 176 ? 2.556 -5.961 17.889 1.00 89.12 176 ARG A N 1
ATOM 1360 C CA . ARG A 1 176 ? 3.547 -5.081 17.238 1.00 89.12 176 ARG A CA 1
ATOM 1361 C C . ARG A 1 176 ? 4.308 -5.749 16.090 1.00 89.12 176 ARG A C 1
ATOM 1363 O O . ARG A 1 176 ? 4.695 -5.074 15.145 1.00 89.12 176 ARG A O 1
ATOM 1370 N N . ASP A 1 177 ? 4.503 -7.058 16.163 1.00 89.19 177 ASP A N 1
ATOM 1371 C CA . ASP A 1 177 ? 5.207 -7.867 15.161 1.00 89.19 177 ASP A CA 1
ATOM 1372 C C . ASP A 1 177 ? 4.298 -8.327 14.005 1.00 89.19 177 ASP A C 1
ATOM 1374 O O . ASP A 1 177 ? 4.762 -8.945 13.049 1.00 89.19 177 ASP A O 1
ATOM 1378 N N . ALA A 1 178 ? 2.996 -8.042 14.083 1.00 92.12 178 ALA A N 1
ATOM 1379 C CA . ALA A 1 178 ? 2.038 -8.407 13.053 1.00 92.12 178 ALA A CA 1
ATOM 1380 C C . ALA A 1 178 ? 2.102 -7.457 11.847 1.00 92.12 178 ALA A C 1
ATOM 1382 O O . ALA A 1 178 ? 2.492 -6.290 11.947 1.00 92.12 178 ALA A O 1
ATOM 1383 N N . SER A 1 179 ? 1.629 -7.943 10.696 1.00 93.94 179 SER A N 1
ATOM 1384 C CA . SER A 1 179 ? 1.468 -7.127 9.491 1.00 93.94 179 SER A CA 1
ATOM 1385 C C . SER A 1 179 ? 0.530 -5.949 9.761 1.00 93.94 179 SER A C 1
ATOM 1387 O O . SER A 1 179 ? -0.642 -6.167 10.113 1.00 93.94 179 SER A O 1
ATOM 1389 N N . LEU A 1 180 ? 1.008 -4.728 9.508 1.00 95.12 180 LEU A N 1
ATOM 1390 C CA . LEU A 1 180 ? 0.195 -3.516 9.582 1.00 95.12 180 LEU A CA 1
ATOM 1391 C C . LEU A 1 180 ? -1.037 -3.623 8.671 1.00 95.12 180 LEU A C 1
ATOM 1393 O O . LEU A 1 180 ? -2.170 -3.461 9.122 1.00 95.12 180 LEU A O 1
ATOM 1397 N N . PHE A 1 181 ? -0.836 -3.994 7.404 1.00 95.44 181 PHE A N 1
ATOM 1398 C CA . PHE A 1 181 ? -1.922 -4.132 6.433 1.00 95.44 181 PHE A CA 1
ATOM 1399 C C . PHE A 1 181 ? -2.345 -5.590 6.258 1.00 95.44 181 PHE A C 1
ATOM 1401 O O . PHE A 1 181 ? -1.991 -6.286 5.307 1.00 95.44 181 PHE A O 1
ATOM 1408 N N . GLY A 1 182 ? -3.154 -6.047 7.202 1.00 94.00 182 GLY A N 1
ATOM 1409 C CA . GLY A 1 182 ? -3.802 -7.348 7.150 1.00 94.00 182 GLY A CA 1
ATOM 1410 C C . GLY A 1 182 ? -5.170 -7.323 7.818 1.00 94.00 182 GLY A C 1
ATOM 1411 O O . GLY A 1 182 ? -5.588 -6.308 8.394 1.00 94.00 182 GLY A O 1
ATOM 1412 N N . TYR A 1 183 ? -5.839 -8.465 7.765 1.00 95.81 183 TYR A N 1
ATOM 1413 C CA . TYR A 1 183 ? -7.096 -8.727 8.457 1.00 95.81 183 TYR A CA 1
ATOM 1414 C C . TYR A 1 183 ? -7.071 -10.117 9.100 1.00 95.81 183 TYR A C 1
ATOM 1416 O O . TYR A 1 183 ? -6.154 -10.898 8.853 1.00 95.81 183 TYR A O 1
ATOM 1424 N N . TRP A 1 184 ? -8.038 -10.400 9.967 1.00 94.81 184 TRP A N 1
ATOM 1425 C CA . TRP A 1 184 ? -8.193 -11.714 10.588 1.00 94.81 184 TRP A CA 1
ATOM 1426 C C . TRP A 1 184 ? -9.251 -12.521 9.840 1.00 94.81 184 TRP A C 1
ATOM 1428 O O . TRP A 1 184 ? -10.338 -12.014 9.564 1.00 94.81 184 TRP A O 1
ATOM 1438 N N . GLU A 1 185 ? -8.912 -13.761 9.505 1.00 94.31 185 GLU A N 1
ATOM 1439 C CA . GLU A 1 185 ? -9.829 -14.777 8.993 1.00 94.31 185 GLU A CA 1
ATOM 1440 C C . GLU A 1 185 ? -9.788 -15.940 9.992 1.00 94.31 185 GLU A C 1
ATOM 1442 O O . GLU A 1 185 ? -8.840 -16.728 10.015 1.00 94.31 185 GLU A O 1
ATOM 1447 N N . GLY A 1 186 ? -10.762 -15.962 10.909 1.00 90.75 186 GLY A N 1
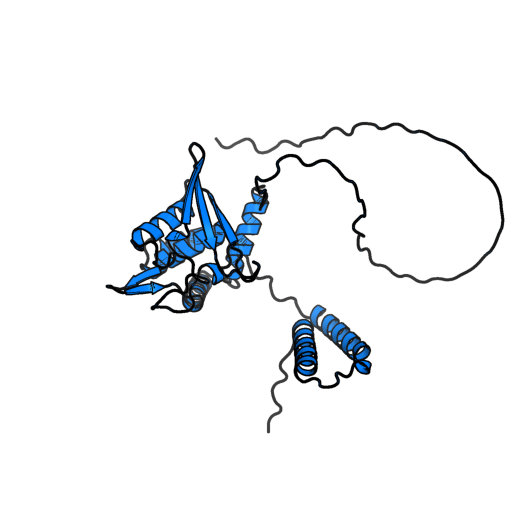ATOM 1448 C CA . GLY A 1 186 ? -10.686 -16.789 12.116 1.00 90.75 186 GLY A CA 1
ATOM 1449 C C . GLY A 1 186 ? -9.478 -16.401 12.973 1.00 90.75 186 GLY A C 1
ATOM 1450 O O . GLY A 1 186 ? -9.259 -15.223 13.253 1.00 90.75 186 GLY A O 1
ATOM 1451 N N . GLU A 1 187 ? -8.665 -17.388 13.342 1.00 90.50 187 GLU A N 1
ATOM 1452 C CA . GLU A 1 187 ? -7.434 -17.190 14.123 1.00 90.50 187 GLU A CA 1
ATOM 1453 C C . GLU A 1 187 ? -6.210 -16.858 13.257 1.00 90.50 187 GLU A C 1
ATOM 1455 O O . GLU A 1 187 ? -5.119 -16.620 13.772 1.00 90.50 187 GLU A O 1
ATOM 1460 N N . THR A 1 188 ? -6.359 -16.835 11.928 1.00 93.75 188 THR A N 1
ATOM 1461 C CA . THR A 1 188 ? -5.235 -16.609 11.017 1.00 93.75 188 THR A CA 1
ATOM 1462 C C . THR A 1 188 ? -5.178 -15.156 10.563 1.00 93.75 188 THR A C 1
ATOM 1464 O O . THR A 1 188 ? -6.145 -14.592 10.045 1.00 93.75 188 THR A O 1
ATOM 1467 N N . ARG A 1 189 ? -3.998 -14.545 10.703 1.00 93.94 189 ARG A N 1
ATOM 1468 C CA . ARG A 1 189 ? -3.704 -13.223 10.148 1.00 93.94 189 ARG A CA 1
ATOM 1469 C C . ARG A 1 189 ? -3.458 -13.349 8.644 1.00 93.94 189 ARG A C 1
ATOM 1471 O O . ARG A 1 189 ? -2.477 -13.955 8.224 1.00 93.94 189 ARG A O 1
ATOM 1478 N N . ILE A 1 190 ? -4.319 -12.734 7.841 1.00 96.31 190 ILE A N 1
ATOM 1479 C CA . ILE A 1 190 ? -4.173 -12.664 6.389 1.00 96.31 190 ILE A CA 1
ATOM 1480 C C . ILE A 1 190 ? -3.503 -11.347 5.996 1.00 96.31 190 ILE A C 1
ATOM 1482 O O . ILE A 1 190 ? -4.029 -10.257 6.244 1.00 96.31 190 ILE A O 1
ATOM 1486 N N . HIS A 1 191 ? -2.349 -11.442 5.345 1.00 95.56 191 HIS A N 1
ATOM 1487 C CA . HIS A 1 191 ? -1.587 -10.306 4.842 1.00 95.56 191 HIS A CA 1
ATOM 1488 C C . HIS A 1 191 ? -2.101 -9.871 3.464 1.00 95.56 191 HIS A C 1
ATOM 1490 O O . HIS A 1 191 ? -2.378 -10.699 2.587 1.00 95.56 191 HIS A O 1
ATOM 1496 N N . ILE A 1 192 ? -2.206 -8.559 3.229 1.00 95.88 192 ILE A N 1
ATOM 1497 C CA . ILE A 1 192 ? -2.597 -8.055 1.908 1.00 95.88 192 ILE A CA 1
ATOM 1498 C C . ILE A 1 192 ? -1.418 -8.176 0.946 1.00 95.88 192 ILE A C 1
ATOM 1500 O O . ILE A 1 192 ? -0.464 -7.398 0.988 1.00 95.88 192 ILE A O 1
ATOM 1504 N N . THR A 1 193 ? -1.515 -9.125 0.019 1.00 94.69 193 THR A N 1
ATOM 1505 C CA . THR A 1 193 ? -0.509 -9.282 -1.032 1.00 94.69 193 THR A CA 1
ATOM 1506 C C . THR A 1 193 ? -0.749 -8.327 -2.197 1.00 94.69 193 THR A C 1
ATOM 1508 O O . THR A 1 193 ? -1.882 -7.932 -2.505 1.00 94.69 193 THR A O 1
ATOM 1511 N N . LYS A 1 194 ? 0.324 -7.985 -2.915 1.00 92.06 194 LYS A N 1
ATOM 1512 C CA . LYS A 1 194 ? 0.237 -7.129 -4.106 1.00 92.06 194 LYS A CA 1
ATOM 1513 C C . LYS A 1 194 ? -0.746 -7.666 -5.158 1.00 92.06 194 LYS A C 1
ATOM 1515 O O . LYS A 1 194 ? -1.531 -6.859 -5.667 1.00 92.06 194 LYS A O 1
ATOM 1520 N N . PRO A 1 195 ? -0.759 -8.973 -5.503 1.00 92.88 195 PRO A N 1
ATOM 1521 C CA . PRO A 1 195 ? -1.734 -9.509 -6.448 1.00 92.88 195 PRO A CA 1
ATOM 1522 C C . PRO A 1 195 ? -3.179 -9.370 -5.958 1.00 92.88 195 PRO A C 1
ATOM 1524 O O . PRO A 1 195 ? -4.041 -9.012 -6.757 1.00 92.88 195 PRO A O 1
ATOM 1527 N N . MET A 1 196 ? -3.449 -9.593 -4.664 1.00 94.31 196 MET A N 1
ATOM 1528 C CA . MET A 1 196 ? -4.791 -9.420 -4.087 1.00 94.31 196 MET A CA 1
ATOM 1529 C C . MET A 1 196 ? -5.269 -7.975 -4.215 1.00 94.31 196 MET A C 1
ATOM 1531 O O . MET A 1 196 ? -6.342 -7.729 -4.765 1.00 94.31 196 MET A O 1
ATOM 1535 N N . ALA A 1 197 ? -4.438 -7.024 -3.779 1.00 93.56 197 ALA A N 1
ATOM 1536 C CA . ALA A 1 197 ? -4.750 -5.603 -3.847 1.00 93.56 197 ALA A CA 1
ATOM 1537 C C . ALA A 1 197 ? -4.985 -5.146 -5.295 1.00 93.56 197 ALA A C 1
ATOM 1539 O O . ALA A 1 197 ? -5.982 -4.493 -5.594 1.00 93.56 197 ALA A O 1
ATOM 1540 N N . CYS A 1 198 ? -4.097 -5.537 -6.217 1.00 91.56 198 CYS A N 1
ATOM 1541 C CA . CYS A 1 198 ? -4.211 -5.167 -7.626 1.00 91.56 198 CYS A CA 1
ATOM 1542 C C . CYS A 1 198 ? -5.474 -5.744 -8.277 1.00 91.56 198 CYS A C 1
ATOM 1544 O O . CYS A 1 198 ? -6.158 -5.007 -8.981 1.00 91.56 198 CYS A O 1
ATOM 1546 N N . ARG A 1 199 ? -5.811 -7.019 -8.030 1.00 92.12 199 ARG A N 1
ATOM 1547 C CA . ARG A 1 199 ? -7.035 -7.633 -8.572 1.00 92.12 199 ARG A CA 1
ATOM 1548 C C . ARG A 1 199 ? -8.293 -6.934 -8.061 1.00 92.12 199 ARG A C 1
ATOM 1550 O O . ARG A 1 199 ? -9.121 -6.537 -8.875 1.00 92.12 199 ARG A O 1
ATOM 1557 N N . ALA A 1 200 ? -8.400 -6.736 -6.748 1.00 92.88 200 ALA A N 1
ATOM 1558 C CA . ALA A 1 200 ? -9.564 -6.101 -6.133 1.00 92.88 200 ALA A CA 1
ATOM 1559 C C . ALA A 1 200 ? -9.758 -4.656 -6.617 1.00 92.88 200 ALA A C 1
ATOM 1561 O O . ALA A 1 200 ? -10.859 -4.270 -7.003 1.00 92.88 200 ALA A O 1
ATOM 1562 N N . LEU A 1 201 ? -8.675 -3.874 -6.675 1.00 91.62 201 LEU A N 1
ATOM 1563 C CA . LEU A 1 201 ? -8.715 -2.508 -7.195 1.00 91.62 201 LEU A CA 1
ATOM 1564 C C . LEU A 1 201 ? -9.084 -2.477 -8.680 1.00 91.62 201 LEU A C 1
ATOM 1566 O O . LEU A 1 201 ? -9.947 -1.700 -9.068 1.00 91.62 201 LEU A O 1
ATOM 1570 N N . SER A 1 202 ? -8.477 -3.325 -9.515 1.00 89.38 202 SER A N 1
ATOM 1571 C CA . SER A 1 202 ? -8.816 -3.391 -10.941 1.00 89.38 202 SER A CA 1
ATOM 1572 C C . SER A 1 202 ? -10.280 -3.766 -11.173 1.00 89.38 202 SER A C 1
ATOM 1574 O O . SER A 1 202 ? -10.928 -3.139 -12.006 1.00 89.38 202 SER A O 1
ATOM 1576 N N . GLN A 1 203 ? -10.814 -4.731 -10.421 1.00 90.50 203 GLN A N 1
ATOM 1577 C CA . GLN A 1 203 ? -12.227 -5.100 -10.492 1.00 90.50 203 GLN A CA 1
ATOM 1578 C C . GLN A 1 203 ? -13.127 -3.926 -10.089 1.00 90.50 203 GLN A C 1
ATOM 1580 O O . GLN A 1 203 ? -14.050 -3.581 -10.823 1.00 90.50 203 GLN A O 1
ATOM 1585 N N . PHE A 1 204 ? -12.819 -3.261 -8.973 1.00 91.12 204 PHE A N 1
ATOM 1586 C CA . PHE A 1 204 ? -13.572 -2.095 -8.520 1.00 91.12 204 PHE A CA 1
ATOM 1587 C C . PHE A 1 204 ? -13.565 -0.969 -9.558 1.00 91.12 204 PHE A C 1
ATOM 1589 O O . PHE A 1 204 ? -14.612 -0.410 -9.878 1.00 91.12 204 PHE A O 1
ATOM 1596 N N . TRP A 1 205 ? -12.404 -0.665 -10.138 1.00 88.75 205 TRP A N 1
ATOM 1597 C CA . TRP A 1 205 ? -12.282 0.376 -11.151 1.00 88.75 205 TRP A CA 1
ATOM 1598 C C . TRP A 1 205 ? -13.051 0.067 -12.424 1.00 88.75 205 TRP A C 1
ATOM 1600 O O . TRP A 1 205 ? -13.733 0.952 -12.937 1.00 88.75 205 TRP A O 1
ATOM 1610 N N . ASN A 1 206 ? -12.985 -1.171 -12.907 1.00 86.94 206 ASN A N 1
ATOM 1611 C CA . ASN A 1 206 ? -13.718 -1.582 -14.100 1.00 86.94 206 ASN A CA 1
ATOM 1612 C C . ASN A 1 206 ? -15.234 -1.477 -13.883 1.00 86.94 206 ASN A C 1
ATOM 1614 O O . ASN A 1 206 ? -15.925 -0.913 -14.727 1.00 86.94 206 ASN A O 1
ATOM 1618 N N . ASN A 1 207 ? -15.728 -1.916 -12.721 1.00 87.75 207 ASN A N 1
ATOM 1619 C CA . ASN A 1 207 ? -17.151 -1.847 -12.379 1.00 87.75 207 ASN A CA 1
ATOM 1620 C C . ASN A 1 207 ? -17.667 -0.405 -12.241 1.00 87.75 207 ASN A C 1
ATOM 1622 O O . ASN A 1 207 ? -18.849 -0.153 -12.433 1.00 87.75 207 ASN A O 1
ATOM 1626 N N . ASN A 1 208 ? -16.781 0.546 -11.935 1.00 85.62 208 ASN A N 1
ATOM 1627 C CA . ASN A 1 208 ? -17.115 1.958 -11.741 1.00 85.62 208 ASN A CA 1
ATOM 1628 C C . ASN A 1 208 ? -16.681 2.848 -12.927 1.00 85.62 208 ASN A C 1
ATOM 1630 O O . ASN A 1 208 ? -16.455 4.049 -12.758 1.00 85.62 208 ASN A O 1
ATOM 1634 N N . GLY A 1 209 ? -16.478 2.271 -14.119 1.00 82.06 209 GLY A N 1
ATOM 1635 C CA . GLY A 1 209 ? -16.136 3.016 -15.342 1.00 82.06 209 GLY A CA 1
ATOM 1636 C C . GLY A 1 209 ? -14.765 3.715 -15.316 1.00 82.06 209 GLY A C 1
ATOM 1637 O O . GLY A 1 209 ? -14.469 4.580 -16.143 1.00 82.06 209 GLY A O 1
ATOM 1638 N N . CYS A 1 210 ? -13.896 3.362 -14.370 1.00 76.75 210 CYS A N 1
ATOM 1639 C CA . CYS A 1 210 ? -12.588 3.974 -14.167 1.00 76.75 210 CYS A CA 1
ATOM 1640 C C . CYS A 1 210 ? -11.479 3.193 -14.893 1.00 76.75 210 CYS A C 1
ATOM 1642 O O . CYS A 1 210 ? -10.635 2.547 -14.280 1.00 76.75 210 CYS A O 1
ATOM 1644 N N . SER A 1 211 ? -11.410 3.278 -16.221 1.00 69.50 211 SER A N 1
ATOM 1645 C CA . SER A 1 211 ? -10.353 2.593 -16.981 1.00 69.50 211 SER A CA 1
ATOM 1646 C C . SER A 1 211 ? -8.963 3.236 -16.784 1.00 69.50 211 SER A C 1
ATOM 1648 O O . SER A 1 211 ? -8.821 4.460 -16.893 1.00 69.50 211 SER A O 1
ATOM 1650 N N . GLY A 1 212 ? -7.914 2.421 -16.613 1.00 65.38 212 GLY A N 1
ATOM 1651 C CA . GLY A 1 212 ? -6.509 2.861 -16.696 1.00 65.38 212 GLY A CA 1
ATOM 1652 C C . GLY A 1 212 ? -5.848 3.296 -15.380 1.00 65.38 212 GLY A C 1
ATOM 1653 O O . GLY A 1 212 ? -4.769 3.898 -15.416 1.00 65.38 212 GLY A O 1
ATOM 1654 N N . ILE A 1 213 ? -6.466 2.991 -14.235 1.00 70.06 213 ILE A N 1
ATOM 1655 C CA . ILE A 1 213 ? -5.904 3.205 -12.894 1.00 70.06 213 ILE A CA 1
ATOM 1656 C C . ILE A 1 213 ? -5.161 1.933 -12.455 1.00 70.06 213 ILE A C 1
ATOM 1658 O O . ILE A 1 213 ? -5.679 0.825 -12.566 1.00 70.06 213 ILE A O 1
ATOM 1662 N N . SER A 1 214 ? -3.925 2.078 -11.972 1.00 68.25 214 SER A N 1
ATOM 1663 C CA . SER A 1 214 ? -3.090 0.966 -11.483 1.00 68.25 214 SER A CA 1
ATOM 1664 C C . SER A 1 214 ? -2.537 1.270 -10.089 1.00 68.25 214 SER A C 1
ATOM 1666 O O . SER A 1 214 ? -2.628 2.403 -9.634 1.00 68.25 214 SER A O 1
ATOM 1668 N N . GLY A 1 215 ? -1.870 0.318 -9.428 1.00 59.66 215 GLY A N 1
ATOM 1669 C CA . GLY A 1 215 ? -1.242 0.570 -8.118 1.00 59.66 215 GLY A CA 1
ATOM 1670 C C . GLY A 1 215 ? -0.213 1.719 -8.099 1.00 59.66 215 GLY A C 1
ATOM 1671 O O . GLY A 1 215 ? 0.004 2.335 -7.063 1.00 59.66 215 GLY A O 1
ATOM 1672 N N . HIS A 1 216 ? 0.392 2.073 -9.243 1.00 64.50 216 HIS A N 1
ATOM 1673 C CA . HIS A 1 216 ? 1.276 3.246 -9.356 1.00 64.50 216 HIS A CA 1
ATOM 1674 C C . HIS A 1 216 ? 0.516 4.582 -9.297 1.00 64.50 216 HIS A C 1
ATOM 1676 O O . HIS A 1 216 ? 1.097 5.619 -8.984 1.00 64.50 216 HIS A O 1
ATOM 1682 N N . SER A 1 217 ? -0.778 4.555 -9.609 1.00 77.44 217 SER A N 1
ATOM 1683 C CA . SER A 1 217 ? -1.622 5.737 -9.726 1.00 77.44 217 SER A CA 1
ATOM 1684 C C . SER A 1 217 ? -1.907 6.404 -8.378 1.00 77.44 217 SER A C 1
ATOM 1686 O O . SER A 1 217 ? -2.185 7.598 -8.384 1.00 77.44 217 SER A O 1
ATOM 1688 N N . PHE A 1 218 ? -1.798 5.684 -7.250 1.00 82.12 218 PHE A N 1
ATOM 1689 C CA . PHE A 1 218 ? -1.941 6.259 -5.902 1.00 82.12 218 PHE A CA 1
ATOM 1690 C C . PHE A 1 218 ? -0.824 7.242 -5.596 1.00 82.12 218 PHE A C 1
ATOM 1692 O O . PHE A 1 218 ? -1.095 8.398 -5.302 1.00 82.12 218 PHE A O 1
ATOM 1699 N N . ARG A 1 219 ? 0.427 6.811 -5.777 1.00 83.38 219 ARG A N 1
ATOM 1700 C CA . ARG A 1 219 ? 1.588 7.672 -5.572 1.00 83.38 219 ARG A CA 1
ATOM 1701 C C . ARG A 1 219 ? 1.557 8.911 -6.459 1.00 83.38 219 ARG A C 1
ATOM 1703 O O . ARG A 1 219 ? 1.791 10.007 -5.975 1.00 83.38 219 ARG A O 1
ATOM 1710 N N . VAL A 1 220 ? 1.255 8.731 -7.749 1.00 82.00 220 VAL A N 1
ATOM 1711 C CA . VAL A 1 220 ? 1.140 9.854 -8.696 1.00 82.00 220 VAL A CA 1
ATOM 1712 C C . VAL A 1 220 ? 0.009 10.798 -8.272 1.00 82.00 220 VAL A C 1
ATOM 1714 O O . VAL A 1 220 ? 0.198 12.009 -8.260 1.00 82.00 220 VAL A O 1
ATOM 1717 N N . GLY A 1 221 ? -1.135 10.247 -7.862 1.00 79.88 221 GLY A N 1
ATOM 1718 C CA . GLY A 1 221 ? -2.270 11.007 -7.339 1.00 79.88 221 GLY A CA 1
ATOM 1719 C C . GLY A 1 221 ? -1.926 11.844 -6.113 1.00 79.88 221 GLY A C 1
ATOM 1720 O O . GLY A 1 221 ? -2.154 13.051 -6.117 1.00 79.88 221 GLY A O 1
ATOM 1721 N N . GLY A 1 222 ? -1.306 11.214 -5.115 1.00 81.31 222 GLY A N 1
ATOM 1722 C CA . GLY A 1 222 ? -0.839 11.864 -3.895 1.00 81.31 222 GLY A CA 1
ATOM 1723 C C . GLY A 1 222 ? 0.180 12.965 -4.176 1.00 81.31 222 GLY A C 1
ATOM 1724 O O . GLY A 1 222 ? 0.003 14.084 -3.704 1.00 81.31 222 GLY A O 1
ATOM 1725 N N . THR A 1 223 ? 1.191 12.702 -5.022 1.00 82.62 223 THR A N 1
ATOM 1726 C CA . THR A 1 223 ? 2.159 13.742 -5.421 1.00 82.62 223 THR A CA 1
ATOM 1727 C C . THR A 1 223 ? 1.486 14.928 -6.094 1.00 82.62 223 THR A C 1
ATOM 1729 O O . THR A 1 223 ? 1.807 16.067 -5.773 1.00 82.62 223 THR A O 1
ATOM 1732 N N . SER A 1 224 ? 0.564 14.676 -7.030 1.00 81.00 224 SER A N 1
ATOM 1733 C CA . SER A 1 224 ? -0.122 15.747 -7.749 1.00 81.00 224 SER A CA 1
ATOM 1734 C C . SER A 1 224 ? -0.980 16.575 -6.802 1.00 81.00 224 SER A C 1
ATOM 1736 O O . SER A 1 224 ? -0.954 17.796 -6.887 1.00 81.00 224 SER A O 1
ATOM 1738 N N . PHE A 1 225 ? -1.684 15.925 -5.874 1.00 82.69 225 PHE A N 1
ATOM 1739 C CA . PHE A 1 225 ? -2.503 16.622 -4.894 1.00 82.69 225 PHE A CA 1
ATOM 1740 C C . PHE A 1 225 ? -1.664 17.483 -3.942 1.00 82.69 225 PHE A C 1
ATOM 1742 O O . PHE A 1 225 ? -1.933 18.671 -3.806 1.00 82.69 225 PHE A O 1
ATOM 1749 N N . LEU A 1 226 ? -0.618 16.919 -3.330 1.00 80.06 226 LEU A N 1
ATOM 1750 C CA . LEU A 1 226 ? 0.236 17.656 -2.390 1.00 80.06 226 LEU A CA 1
ATOM 1751 C C . LEU A 1 226 ? 0.957 18.832 -3.058 1.00 80.06 226 LEU A C 1
ATOM 1753 O O . LEU A 1 226 ? 1.071 19.897 -2.456 1.00 80.06 226 LEU A O 1
ATOM 1757 N N . HIS A 1 227 ? 1.373 18.664 -4.317 1.00 78.31 227 HIS A N 1
ATOM 1758 C CA . HIS A 1 227 ? 1.951 19.748 -5.105 1.00 78.31 227 HIS A CA 1
ATOM 1759 C C . HIS A 1 227 ? 0.941 20.876 -5.362 1.00 78.31 227 HIS A C 1
ATOM 1761 O O . HIS A 1 227 ? 1.279 22.043 -5.197 1.00 78.31 227 HIS A O 1
ATOM 1767 N N . SER A 1 228 ? -0.310 20.543 -5.703 1.00 75.44 228 SER A N 1
ATOM 1768 C CA . SER A 1 228 ? -1.382 21.537 -5.855 1.00 75.44 228 SER A CA 1
ATOM 1769 C C . SER A 1 228 ? -1.745 22.240 -4.543 1.00 75.44 228 SER A C 1
ATOM 1771 O O . SER A 1 228 ? -2.163 23.390 -4.579 1.00 75.44 228 SER A O 1
ATOM 1773 N N . MET A 1 229 ? -1.557 21.581 -3.398 1.00 72.25 229 MET A N 1
ATOM 1774 C CA . MET A 1 229 ? -1.795 22.140 -2.061 1.00 72.25 229 MET A CA 1
ATOM 1775 C C . MET A 1 229 ? -0.626 22.989 -1.526 1.00 72.25 229 MET A C 1
ATOM 1777 O O . MET A 1 229 ? -0.652 23.391 -0.366 1.00 72.25 229 MET A O 1
ATOM 1781 N N . GLY A 1 230 ? 0.423 23.225 -2.323 1.00 54.75 230 GLY A N 1
ATOM 1782 C CA . GLY A 1 230 ? 1.563 24.059 -1.926 1.00 54.75 230 GLY A CA 1
ATOM 1783 C C . GLY A 1 230 ? 2.448 23.461 -0.825 1.00 54.75 230 GLY A C 1
ATOM 1784 O O . GLY A 1 230 ? 3.274 24.168 -0.258 1.00 54.75 230 GLY A O 1
ATOM 1785 N N . SER A 1 231 ? 2.306 22.169 -0.508 1.00 56.41 231 SER A N 1
ATOM 1786 C CA . SER A 1 231 ? 3.159 21.511 0.487 1.00 56.41 231 SER A CA 1
ATOM 1787 C C . SER A 1 231 ? 4.476 21.065 -0.157 1.00 56.41 231 SER A C 1
ATOM 1789 O O . SER A 1 231 ? 4.443 20.224 -1.064 1.00 56.41 231 SER A O 1
ATOM 1791 N N . PRO A 1 232 ? 5.646 21.564 0.288 1.00 44.50 232 PRO A N 1
ATOM 1792 C CA . PRO A 1 232 ? 6.919 21.034 -0.172 1.00 44.50 232 PRO A CA 1
ATOM 1793 C C . PRO A 1 232 ? 7.047 19.583 0.303 1.00 44.50 232 PRO A C 1
ATOM 1795 O O . PRO A 1 232 ? 7.051 19.283 1.497 1.00 44.50 232 PRO A O 1
ATOM 1798 N N . LEU A 1 233 ? 7.119 18.654 -0.650 1.00 44.31 233 LEU A N 1
ATOM 1799 C CA . LEU A 1 233 ? 7.531 17.285 -0.372 1.00 44.31 233 LEU A CA 1
ATOM 1800 C C . LEU A 1 233 ? 9.005 17.340 0.050 1.00 44.31 233 LEU A C 1
ATOM 1802 O O . LEU A 1 233 ? 9.859 17.580 -0.795 1.00 44.31 233 LEU A O 1
ATOM 1806 N N . SER A 1 234 ? 9.263 17.097 1.338 1.00 37.62 234 SER A N 1
ATOM 1807 C CA . SER A 1 234 ? 10.579 17.114 1.998 1.00 37.62 234 SER A CA 1
ATOM 1808 C C . SER A 1 234 ? 11.176 18.511 2.232 1.00 37.62 234 SER A C 1
ATOM 1810 O O . SER A 1 234 ? 11.807 19.103 1.365 1.00 37.62 234 SER A O 1
ATOM 1812 N N . ALA A 1 235 ? 11.043 18.989 3.470 1.00 28.50 235 ALA A N 1
ATOM 1813 C CA . ALA A 1 235 ? 12.106 19.727 4.140 1.00 28.50 235 ALA A CA 1
ATOM 1814 C C . ALA A 1 235 ? 12.450 18.919 5.398 1.00 28.50 235 ALA A C 1
ATOM 1816 O O . ALA A 1 235 ? 11.631 18.796 6.309 1.00 28.50 235 ALA A O 1
ATOM 1817 N N . ASN A 1 236 ? 13.616 18.276 5.394 1.00 30.42 236 ASN A N 1
ATOM 1818 C CA . ASN A 1 236 ? 14.185 17.659 6.588 1.00 30.42 236 ASN A CA 1
ATOM 1819 C C . ASN A 1 236 ? 14.550 18.787 7.570 1.00 30.42 236 ASN A C 1
ATOM 1821 O O . ASN A 1 236 ? 15.214 19.729 7.143 1.00 30.42 236 ASN A O 1
ATOM 1825 N N . PRO A 1 237 ? 14.185 18.729 8.861 1.00 29.73 237 PRO A N 1
ATOM 1826 C CA . PRO A 1 237 ? 14.738 19.637 9.849 1.00 29.73 237 PRO A CA 1
ATOM 1827 C C . PRO A 1 237 ? 16.034 19.029 10.392 1.00 29.73 237 PRO A C 1
ATOM 1829 O O . PRO A 1 237 ? 16.052 18.453 11.474 1.00 29.73 237 PRO A O 1
ATOM 1832 N N . VAL A 1 238 ? 17.114 19.121 9.621 1.00 39.31 238 VAL A N 1
ATOM 1833 C CA . VAL A 1 238 ? 18.475 19.013 10.153 1.00 39.31 238 VAL A CA 1
ATOM 1834 C C . VAL A 1 238 ? 19.312 20.005 9.368 1.00 39.31 238 VAL A C 1
ATOM 1836 O O . VAL A 1 238 ? 19.629 19.723 8.226 1.00 39.31 238 VAL A O 1
ATOM 1839 N N . ASP A 1 239 ? 19.608 21.156 9.967 1.00 29.78 239 ASP A N 1
ATOM 1840 C CA . ASP A 1 239 ? 20.810 21.939 9.670 1.00 29.78 239 ASP A CA 1
ATOM 1841 C C . ASP A 1 239 ? 21.080 22.881 10.855 1.00 29.78 239 ASP A C 1
ATOM 1843 O O . ASP A 1 239 ? 20.433 23.912 11.040 1.00 29.78 239 ASP A O 1
ATOM 1847 N N . GLY A 1 240 ? 22.029 22.471 11.702 1.00 26.86 240 GLY A N 1
ATOM 1848 C CA . GLY A 1 240 ? 22.828 23.387 12.516 1.00 26.86 240 GLY A CA 1
ATOM 1849 C C . GLY A 1 240 ? 23.943 23.998 11.653 1.00 26.86 240 GLY A C 1
ATOM 1850 O O . GLY A 1 240 ? 24.269 23.455 10.597 1.00 26.86 240 GLY A O 1
ATOM 1851 N N . PRO A 1 241 ? 24.524 25.138 12.054 1.00 28.48 241 PRO A N 1
ATOM 1852 C CA . PRO A 1 241 ? 25.214 26.026 11.132 1.00 28.48 241 PRO A CA 1
ATOM 1853 C C . PRO A 1 241 ? 26.594 25.483 10.755 1.00 28.48 241 PRO A C 1
ATOM 1855 O O . PRO A 1 241 ? 27.459 25.336 11.617 1.00 28.48 241 PRO A O 1
ATOM 1858 N N . GLN A 1 242 ? 26.837 25.273 9.460 1.00 28.69 242 GLN A N 1
ATOM 1859 C CA . GLN A 1 242 ? 28.194 25.222 8.926 1.00 28.69 242 GLN A CA 1
ATOM 1860 C C . GLN A 1 242 ? 28.369 26.187 7.753 1.00 28.69 242 GLN A C 1
ATOM 1862 O O . GLN A 1 242 ? 27.754 26.100 6.695 1.00 28.69 242 GLN A O 1
ATOM 1867 N N . THR A 1 243 ? 29.224 27.153 8.060 1.00 26.41 243 THR A N 1
ATOM 1868 C CA . THR A 1 243 ? 30.026 28.051 7.236 1.00 26.41 243 THR A CA 1
ATOM 1869 C C . THR A 1 243 ? 30.157 27.721 5.749 1.00 26.41 243 THR A C 1
ATOM 1871 O O . THR A 1 243 ? 30.519 26.619 5.343 1.00 26.41 243 THR A O 1
ATOM 1874 N N . ALA A 1 244 ? 29.969 28.781 4.967 1.00 24.92 244 ALA A N 1
ATOM 1875 C CA . ALA A 1 244 ? 30.176 28.892 3.536 1.00 24.92 244 ALA A CA 1
ATOM 1876 C C . ALA A 1 244 ? 31.507 28.312 3.024 1.00 24.92 244 ALA A C 1
ATOM 1878 O O . ALA A 1 244 ? 32.582 28.628 3.529 1.00 24.92 244 ALA A O 1
ATOM 1879 N N . SER A 1 245 ? 31.435 27.602 1.898 1.00 26.80 245 SER A N 1
ATOM 1880 C CA . SER A 1 245 ? 32.465 27.678 0.862 1.00 26.80 245 SER A CA 1
ATOM 1881 C C . SER A 1 245 ? 31.822 27.524 -0.519 1.00 26.80 245 SER A C 1
ATOM 1883 O O . SER A 1 245 ? 31.052 26.607 -0.794 1.00 26.80 245 SER A O 1
ATOM 1885 N N . ASN A 1 246 ? 32.085 28.517 -1.366 1.00 24.78 246 ASN A N 1
ATOM 1886 C CA . ASN A 1 246 ? 31.569 28.649 -2.720 1.00 24.78 246 ASN A CA 1
ATOM 1887 C C . ASN A 1 246 ? 32.228 27.639 -3.665 1.00 24.78 246 ASN A C 1
ATOM 1889 O O . ASN A 1 246 ? 33.450 27.509 -3.681 1.00 24.78 246 ASN A O 1
ATOM 1893 N N . SER A 1 247 ? 31.437 27.023 -4.544 1.00 26.94 247 SER A N 1
ATOM 1894 C CA . SER A 1 247 ? 31.897 26.467 -5.825 1.00 26.94 247 SER A CA 1
ATOM 1895 C C . SER A 1 247 ? 30.731 26.423 -6.813 1.00 26.94 247 SER A C 1
ATOM 1897 O O . SER A 1 247 ? 29.953 25.476 -6.882 1.00 26.94 247 SER A O 1
ATOM 1899 N N . THR A 1 248 ? 30.598 27.510 -7.562 1.00 24.91 248 THR A N 1
ATOM 1900 C CA . THR A 1 248 ? 29.677 27.706 -8.682 1.00 24.91 248 THR A CA 1
ATOM 1901 C C . THR A 1 248 ? 30.039 26.791 -9.853 1.00 24.91 248 THR A C 1
ATOM 1903 O O . THR A 1 248 ? 31.181 26.828 -10.304 1.00 24.91 248 THR A O 1
ATOM 1906 N N . SER A 1 249 ? 29.072 26.070 -10.436 1.00 27.09 249 SER A N 1
ATOM 1907 C CA . SER A 1 249 ? 28.920 26.005 -11.904 1.00 27.09 249 SER A CA 1
ATOM 1908 C C . SER A 1 249 ? 27.574 25.435 -12.355 1.00 27.09 249 SER A C 1
ATOM 1910 O O . SER A 1 249 ? 27.145 24.347 -11.983 1.00 27.09 249 SER A O 1
ATOM 1912 N N . ALA A 1 250 ? 26.933 26.258 -13.178 1.00 28.95 250 ALA A N 1
ATOM 1913 C CA . ALA A 1 250 ? 25.577 26.222 -13.682 1.00 28.95 250 ALA A CA 1
ATOM 1914 C C . ALA A 1 250 ? 25.206 25.032 -14.584 1.00 28.95 250 ALA A C 1
ATOM 1916 O O . ALA A 1 250 ? 25.976 24.537 -15.406 1.00 28.95 250 ALA A O 1
ATOM 1917 N N . LEU A 1 251 ? 23.920 24.693 -14.484 1.00 27.08 251 LEU A N 1
ATOM 1918 C CA . LEU A 1 251 ? 23.116 23.952 -15.448 1.00 27.08 251 LEU A CA 1
ATOM 1919 C C . LEU A 1 251 ? 23.088 24.639 -16.825 1.00 27.08 251 LEU A C 1
ATOM 1921 O O . LEU A 1 251 ? 22.771 25.820 -16.952 1.00 27.08 251 LEU A O 1
ATOM 1925 N N . ILE A 1 252 ? 23.328 23.845 -17.867 1.00 28.58 252 ILE A N 1
ATOM 1926 C CA . ILE A 1 252 ? 23.133 24.191 -19.281 1.00 28.58 252 ILE A CA 1
ATOM 1927 C C . ILE A 1 252 ? 21.651 23.992 -19.661 1.00 28.58 252 ILE A C 1
ATOM 1929 O O . ILE A 1 252 ? 21.130 22.885 -19.480 1.00 28.58 252 ILE A O 1
ATOM 1933 N N . PRO A 1 253 ? 20.964 24.976 -20.274 1.00 30.83 253 PRO A N 1
ATOM 1934 C CA . PRO A 1 253 ? 19.653 24.763 -20.875 1.00 30.83 253 PRO A CA 1
ATOM 1935 C C . PRO A 1 253 ? 19.755 24.212 -22.309 1.00 30.83 253 PRO A C 1
ATOM 1937 O O . PRO A 1 253 ? 20.498 24.694 -23.163 1.00 30.83 253 PRO A O 1
ATOM 1940 N N . ARG A 1 254 ? 18.923 23.205 -22.599 1.00 25.77 254 ARG A N 1
ATOM 1941 C CA . ARG A 1 254 ? 18.645 22.688 -23.948 1.00 25.77 254 ARG A CA 1
ATOM 1942 C C . ARG A 1 254 ? 17.869 23.720 -24.781 1.00 25.77 254 ARG A C 1
ATOM 1944 O O . ARG A 1 254 ? 16.713 23.995 -24.472 1.00 25.77 254 ARG A O 1
ATOM 1951 N N . LYS A 1 255 ? 18.403 24.127 -25.939 1.00 30.08 255 LYS A N 1
ATOM 1952 C CA . LYS A 1 255 ? 17.598 24.528 -27.111 1.00 30.08 255 LYS A CA 1
ATOM 1953 C C . LYS A 1 255 ? 18.163 23.921 -28.399 1.00 30.08 255 LYS A C 1
ATOM 1955 O O . LYS A 1 255 ? 19.361 23.925 -28.651 1.00 30.08 255 LYS A O 1
ATOM 1960 N N . LYS A 1 256 ? 17.254 23.355 -29.198 1.00 30.95 256 LYS A N 1
ATOM 1961 C CA . LYS A 1 256 ? 17.475 22.848 -30.559 1.00 30.95 256 LYS A CA 1
ATOM 1962 C C . LYS A 1 256 ? 17.566 24.024 -31.540 1.00 30.95 256 LYS A C 1
ATOM 1964 O O . LYS A 1 256 ? 16.678 24.868 -31.507 1.00 30.95 256 LYS A O 1
ATOM 1969 N N . ARG A 1 257 ? 18.520 23.977 -32.475 1.00 27.41 257 ARG A N 1
ATOM 1970 C CA . ARG A 1 257 ? 18.347 24.111 -33.945 1.00 27.41 257 ARG A CA 1
ATOM 1971 C C . ARG A 1 257 ? 19.733 24.242 -34.589 1.00 27.41 257 ARG A C 1
ATOM 1973 O O . ARG A 1 257 ? 20.459 25.184 -34.308 1.00 27.41 257 ARG A O 1
ATOM 1980 N N . LYS A 1 258 ? 20.104 23.271 -35.432 1.00 27.34 258 LYS A N 1
ATOM 1981 C CA . LYS A 1 258 ? 21.220 23.401 -36.375 1.00 27.34 258 LYS A CA 1
ATOM 1982 C C . LYS A 1 258 ? 20.640 23.902 -37.692 1.00 27.34 258 LYS A C 1
ATOM 1984 O O . LYS A 1 258 ? 19.868 23.176 -38.311 1.00 27.34 258 LYS A O 1
ATOM 1989 N N . THR A 1 259 ? 21.071 25.076 -38.124 1.00 27.28 259 THR A N 1
ATOM 1990 C CA . THR A 1 259 ? 21.032 25.485 -39.529 1.00 27.28 259 THR A CA 1
ATOM 1991 C C . THR A 1 259 ? 22.454 25.901 -39.882 1.00 27.28 259 THR A C 1
ATOM 1993 O O . THR A 1 259 ? 23.087 26.659 -39.154 1.00 27.28 259 THR A O 1
ATOM 1996 N N . LYS A 1 260 ? 22.991 25.287 -40.932 1.00 24.55 260 LYS A N 1
ATOM 1997 C CA . LYS A 1 260 ? 24.368 25.410 -41.415 1.00 24.55 260 LYS A CA 1
ATOM 1998 C C . LYS A 1 260 ? 24.351 26.383 -42.588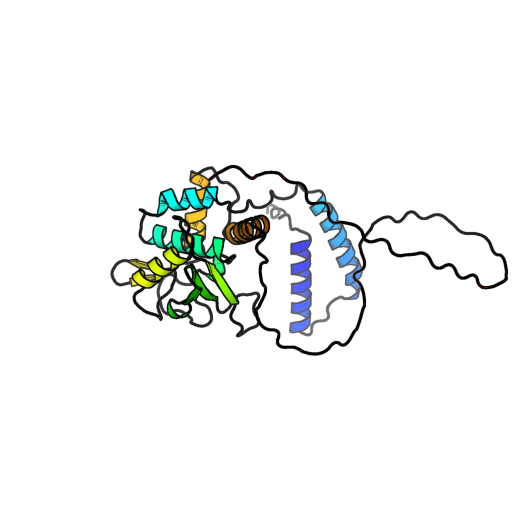 1.00 24.55 260 LYS A C 1
ATOM 2000 O O . LYS A 1 260 ? 23.600 26.122 -43.518 1.00 24.55 260 LYS A O 1
ATOM 2005 N N . LEU A 1 261 ? 25.179 27.426 -42.576 1.00 25.61 261 LEU A N 1
ATOM 2006 C CA . LEU A 1 261 ? 25.621 28.154 -43.774 1.00 25.61 261 LEU A CA 1
ATOM 2007 C C . LEU A 1 261 ? 26.946 28.889 -43.492 1.00 25.61 261 LEU A C 1
ATOM 2009 O O . LEU A 1 261 ? 27.377 28.978 -42.348 1.00 25.61 261 LEU A O 1
ATOM 2013 N N . ARG A 1 262 ? 27.647 29.218 -44.577 1.00 22.50 262 ARG A N 1
ATOM 2014 C CA . ARG A 1 262 ? 29.102 29.127 -44.797 1.00 22.50 262 ARG A CA 1
ATOM 2015 C C . ARG A 1 262 ? 29.927 30.379 -44.431 1.00 22.50 262 ARG A C 1
ATOM 2017 O O . ARG A 1 262 ? 29.394 31.467 -44.297 1.00 22.50 262 ARG A O 1
ATOM 2024 N N . PHE A 1 263 ? 31.242 30.130 -44.352 1.00 23.73 263 PHE A N 1
ATOM 2025 C CA . PHE A 1 263 ? 32.438 30.996 -44.399 1.00 23.73 263 PHE A CA 1
ATOM 2026 C C . PHE A 1 263 ? 32.340 32.359 -45.114 1.00 23.73 263 PHE A C 1
ATOM 2028 O O . PHE A 1 263 ? 31.840 32.397 -46.232 1.00 23.73 263 PHE A O 1
ATOM 2035 N N . SER A 1 264 ? 33.019 33.387 -44.567 1.00 24.28 264 SER A N 1
ATOM 2036 C CA . SER A 1 264 ? 34.263 34.003 -45.112 1.00 24.28 264 SER A CA 1
ATOM 2037 C C . SER A 1 264 ? 34.630 35.321 -44.395 1.00 24.28 264 SER A C 1
ATOM 2039 O O . SER A 1 264 ? 33.725 36.090 -44.093 1.00 24.28 264 SER A O 1
ATOM 2041 N N . GLY A 1 265 ? 35.929 35.636 -44.254 1.00 24.73 265 GLY A N 1
ATOM 2042 C CA . GLY A 1 265 ? 36.423 37.029 -44.265 1.00 24.73 265 GLY A CA 1
ATOM 2043 C C . GLY A 1 265 ? 37.219 37.515 -43.043 1.00 24.73 265 GLY A C 1
ATOM 2044 O O . GLY A 1 265 ? 36.671 37.650 -41.958 1.00 24.73 265 GLY A O 1
ATOM 2045 N N . ASN A 1 266 ? 38.506 37.810 -43.266 1.00 23.61 266 ASN A N 1
ATOM 2046 C CA . ASN A 1 266 ? 39.475 38.454 -42.362 1.00 23.61 266 ASN A CA 1
ATOM 2047 C C . ASN A 1 266 ? 39.124 39.926 -42.039 1.00 23.61 266 ASN A C 1
ATOM 2049 O O . ASN A 1 266 ? 38.448 40.551 -42.847 1.00 23.61 266 ASN A O 1
ATOM 2053 N N . PHE A 1 267 ? 39.656 40.486 -40.935 1.00 25.70 267 PHE A N 1
ATOM 2054 C CA . PHE A 1 267 ? 40.561 41.668 -40.881 1.00 25.70 267 PHE A CA 1
ATOM 2055 C C . PHE A 1 267 ? 40.699 42.270 -39.450 1.00 25.70 267 PHE A C 1
ATOM 2057 O O . PHE A 1 267 ? 39.722 42.627 -38.807 1.00 25.70 267 PHE A O 1
ATOM 2064 N N . THR A 1 268 ? 41.957 42.333 -38.988 1.00 26.17 268 THR A N 1
ATOM 2065 C CA . THR A 1 268 ? 42.699 43.366 -38.212 1.00 26.17 268 THR A CA 1
ATOM 2066 C C . THR A 1 268 ? 42.083 44.257 -37.103 1.00 26.17 268 THR A C 1
ATOM 2068 O O . THR A 1 268 ? 41.196 45.058 -37.355 1.00 26.17 268 THR A O 1
ATOM 2071 N N . ASN A 1 269 ? 42.819 44.266 -35.974 1.00 24.80 269 ASN A N 1
ATOM 2072 C CA . ASN A 1 269 ? 43.311 45.379 -35.125 1.00 24.80 269 ASN A CA 1
ATOM 2073 C C . ASN A 1 269 ? 42.410 46.306 -34.269 1.00 24.80 269 ASN A C 1
ATOM 2075 O O . ASN A 1 269 ? 41.438 46.892 -34.722 1.00 24.80 269 ASN A O 1
ATOM 2079 N N . ALA A 1 270 ? 42.990 46.580 -33.083 1.00 26.62 270 ALA A N 1
ATOM 2080 C CA . ALA A 1 270 ? 43.012 47.820 -32.289 1.00 26.62 270 ALA A CA 1
ATOM 2081 C C . ALA A 1 270 ? 41.948 48.076 -31.195 1.00 26.62 270 ALA A C 1
ATOM 2083 O O . ALA A 1 270 ? 40.794 48.377 -31.465 1.00 26.62 270 ALA A O 1
ATOM 2084 N N . GLY A 1 271 ? 42.444 48.160 -29.951 1.00 26.44 271 GLY A N 1
ATOM 2085 C CA . GLY A 1 271 ? 42.208 49.323 -29.079 1.00 26.44 271 GLY A CA 1
ATOM 2086 C C . GLY A 1 271 ? 41.199 49.187 -27.922 1.00 26.44 271 GLY A C 1
ATOM 2087 O O . GLY A 1 271 ? 40.244 48.427 -28.040 1.00 26.44 271 GLY A O 1
ATOM 2088 N N . PRO A 1 272 ? 41.403 49.893 -26.783 1.00 35.31 272 PRO A N 1
ATOM 2089 C CA . PRO A 1 272 ? 40.904 49.473 -25.471 1.00 35.31 272 PRO A CA 1
ATOM 2090 C C . PRO A 1 272 ? 39.817 50.377 -24.849 1.00 35.31 272 PRO A C 1
ATOM 2092 O O . PRO A 1 272 ? 39.553 51.485 -25.299 1.00 35.31 272 PRO A O 1
ATOM 2095 N N . SER A 1 273 ? 39.276 49.886 -23.726 1.00 28.08 273 SER A N 1
ATOM 2096 C CA . SER A 1 273 ? 38.646 50.613 -22.607 1.00 28.08 273 SER A CA 1
ATOM 2097 C C . SER A 1 273 ? 37.475 51.567 -22.891 1.00 28.08 273 SER A C 1
ATOM 2099 O O . SER A 1 273 ? 37.666 52.667 -23.398 1.00 28.08 273 SER A O 1
ATOM 2101 N N . ASN A 1 274 ? 36.296 51.259 -22.335 1.00 26.84 274 ASN A N 1
ATOM 2102 C CA . ASN A 1 274 ? 35.533 52.289 -21.626 1.00 26.84 274 ASN A CA 1
ATOM 2103 C C . ASN A 1 274 ? 34.607 51.695 -20.549 1.00 26.84 274 ASN A C 1
ATOM 2105 O O . ASN A 1 274 ? 33.886 50.728 -20.789 1.00 26.84 274 ASN A O 1
ATOM 2109 N N . ARG A 1 275 ? 34.646 52.298 -19.355 1.00 26.66 275 ARG A N 1
ATOM 2110 C CA . ARG A 1 275 ? 33.735 52.051 -18.227 1.00 26.66 275 ARG A CA 1
ATOM 2111 C C . ARG A 1 275 ? 32.331 52.539 -18.582 1.00 26.66 275 ARG A C 1
ATOM 2113 O O . ARG A 1 275 ? 32.199 53.614 -19.156 1.00 26.66 275 ARG A O 1
ATOM 2120 N N . ARG A 1 276 ? 31.297 51.845 -18.098 1.00 26.00 276 ARG A N 1
ATOM 2121 C CA . ARG A 1 276 ? 29.989 52.444 -17.777 1.00 26.00 276 ARG A CA 1
ATOM 2122 C C . ARG A 1 276 ? 29.304 51.643 -16.667 1.00 26.00 276 ARG A C 1
ATOM 2124 O O . ARG A 1 276 ? 28.936 50.490 -16.867 1.00 26.00 276 ARG A O 1
ATOM 2131 N N . SER A 1 277 ? 29.172 52.274 -15.502 1.00 24.30 277 SER A N 1
ATOM 2132 C CA . SER A 1 277 ? 28.242 51.886 -14.437 1.00 24.30 277 SER A CA 1
ATOM 2133 C C . SER A 1 277 ? 26.808 52.148 -14.884 1.00 24.30 277 SER A C 1
ATOM 2135 O O . SER A 1 277 ? 26.555 53.210 -15.449 1.00 24.30 277 SER A O 1
ATOM 2137 N N . TYR A 1 278 ? 25.877 51.252 -14.543 1.00 27.39 278 TYR A N 1
ATOM 2138 C CA . TYR A 1 278 ? 24.451 51.571 -14.452 1.00 27.39 278 TYR A CA 1
ATOM 2139 C C . TYR A 1 278 ? 23.808 50.859 -13.257 1.00 27.39 278 TYR A C 1
ATOM 2141 O O . TYR A 1 278 ? 24.189 49.751 -12.884 1.00 27.39 278 TYR A O 1
ATOM 2149 N N . TYR A 1 279 ? 22.883 51.590 -12.644 1.00 25.72 279 TYR A N 1
ATOM 2150 C CA . TYR A 1 279 ? 22.264 51.402 -11.339 1.00 25.72 279 TYR A CA 1
ATOM 2151 C C . TYR A 1 279 ? 21.289 50.217 -11.277 1.00 25.72 279 TYR A C 1
ATOM 2153 O O . TYR A 1 279 ? 20.649 49.868 -12.266 1.00 25.72 279 TYR A O 1
ATOM 2161 N N . VAL A 1 280 ? 21.152 49.646 -10.077 1.00 25.62 280 VAL A N 1
ATOM 2162 C CA . VAL A 1 280 ? 20.141 48.646 -9.706 1.00 25.62 280 VAL A CA 1
ATOM 2163 C C . VAL A 1 280 ? 18.875 49.375 -9.255 1.00 25.62 280 VAL A C 1
ATOM 2165 O O . VAL A 1 280 ? 18.937 50.189 -8.336 1.00 25.62 280 VAL A O 1
ATOM 2168 N N . THR A 1 281 ? 17.732 49.069 -9.868 1.00 29.00 281 THR A N 1
ATOM 2169 C CA . THR A 1 281 ? 16.402 49.418 -9.347 1.00 29.00 281 THR A CA 1
ATOM 2170 C C . THR A 1 281 ? 15.734 48.176 -8.736 1.00 29.00 281 THR A C 1
ATOM 2172 O O . THR A 1 281 ? 15.874 47.081 -9.291 1.00 29.00 281 THR A O 1
ATOM 2175 N N . PRO A 1 282 ? 15.020 48.294 -7.600 1.00 27.09 282 PRO A N 1
ATOM 2176 C CA . PRO A 1 282 ? 14.283 47.183 -7.002 1.00 27.09 282 PRO A CA 1
ATOM 2177 C C . PRO A 1 282 ? 12.987 46.938 -7.783 1.00 27.09 282 PRO A C 1
ATOM 2179 O O . PRO A 1 282 ? 12.257 47.881 -8.078 1.00 27.09 282 PRO A O 1
ATOM 2182 N N . ILE A 1 283 ? 12.684 45.680 -8.104 1.00 29.02 283 ILE A N 1
ATOM 2183 C CA . ILE A 1 283 ? 11.379 45.299 -8.658 1.00 29.02 283 ILE A CA 1
ATOM 2184 C C . ILE A 1 283 ? 10.470 44.910 -7.491 1.00 29.02 283 ILE A C 1
ATOM 2186 O O . ILE A 1 283 ? 10.728 43.926 -6.796 1.00 29.02 283 ILE A O 1
ATOM 2190 N N . GLU A 1 284 ? 9.424 45.709 -7.291 1.00 26.27 284 GLU A N 1
ATOM 2191 C CA . GLU A 1 284 ? 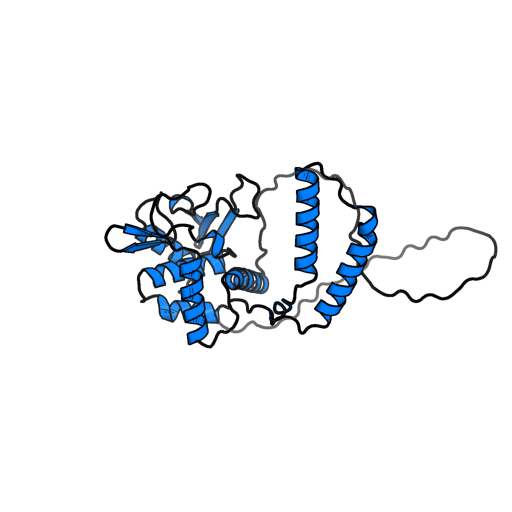8.306 45.458 -6.382 1.00 26.27 284 GLU A CA 1
ATOM 2192 C C . GLU A 1 284 ? 7.545 44.177 -6.762 1.00 26.27 284 GLU A C 1
ATOM 2194 O O . GLU A 1 284 ? 7.264 43.906 -7.933 1.00 26.27 284 GLU A O 1
ATOM 2199 N N . MET A 1 285 ? 7.195 43.385 -5.745 1.00 28.36 285 MET A N 1
ATOM 2200 C CA . MET A 1 285 ? 6.316 42.224 -5.864 1.00 28.36 285 MET A CA 1
ATOM 2201 C C . MET A 1 285 ? 4.859 42.681 -5.937 1.00 28.36 285 MET A C 1
ATOM 2203 O O . MET A 1 285 ? 4.337 43.243 -4.978 1.00 28.36 285 MET A O 1
ATOM 2207 N N . ASN A 1 286 ? 4.190 42.383 -7.050 1.00 30.05 286 ASN A N 1
ATOM 2208 C CA . ASN A 1 286 ? 2.761 42.620 -7.220 1.00 30.05 286 ASN A CA 1
ATOM 2209 C C . ASN A 1 286 ? 1.999 41.292 -7.043 1.00 30.05 286 ASN A C 1
ATOM 2211 O O . ASN A 1 286 ? 2.158 40.369 -7.846 1.00 30.05 286 ASN A O 1
ATOM 2215 N N . ILE A 1 287 ? 1.221 41.179 -5.962 1.00 33.66 287 ILE A N 1
ATOM 2216 C CA . ILE A 1 287 ? 0.385 40.017 -5.627 1.00 33.66 287 ILE A CA 1
ATOM 2217 C C . ILE A 1 287 ? -1.048 40.314 -6.100 1.00 33.66 287 ILE A C 1
ATOM 2219 O O . ILE A 1 287 ? -1.647 41.268 -5.606 1.00 33.66 287 ILE A O 1
ATOM 2223 N N . PRO A 1 288 ? -1.631 39.529 -7.024 1.00 32.22 288 PRO A N 1
ATOM 2224 C CA . PRO A 1 288 ? -3.029 39.697 -7.402 1.00 32.22 288 PRO A CA 1
ATOM 2225 C C . PRO A 1 288 ? -3.981 39.081 -6.351 1.00 32.22 288 PRO A C 1
ATOM 2227 O O . PRO A 1 288 ? -3.760 37.942 -5.929 1.00 32.22 288 PRO A O 1
ATOM 2230 N N . PRO A 1 289 ? -5.054 39.790 -5.953 1.00 33.41 289 PRO A N 1
ATOM 2231 C CA . PRO A 1 289 ? -6.079 39.285 -5.046 1.00 33.41 289 PRO A CA 1
ATOM 2232 C C . PRO A 1 289 ? -7.126 38.494 -5.836 1.00 33.41 289 PRO A C 1
ATOM 2234 O O . PRO A 1 289 ? -7.437 38.876 -6.954 1.00 33.41 289 PRO A O 1
ATOM 2237 N N . HIS A 1 290 ? -7.654 37.403 -5.281 1.00 34.06 290 HIS A N 1
ATOM 2238 C CA . HIS A 1 290 ? -9.052 36.946 -5.395 1.00 34.06 290 HIS A CA 1
ATOM 2239 C C . HIS A 1 290 ? -9.181 35.560 -4.734 1.00 34.06 290 HIS A C 1
ATOM 2241 O O . HIS A 1 290 ? -8.242 34.772 -4.768 1.00 34.06 290 HIS A O 1
ATOM 2247 N N . TYR A 1 291 ? -10.364 35.287 -4.170 1.00 33.09 291 TYR A N 1
ATOM 2248 C CA . TYR A 1 291 ? -10.774 34.137 -3.338 1.00 33.09 291 TYR A CA 1
ATOM 2249 C C . TYR A 1 291 ? -10.601 34.290 -1.816 1.00 33.09 291 TYR A C 1
ATOM 2251 O O . TYR A 1 291 ? -10.176 33.366 -1.130 1.00 33.09 291 TYR A O 1
ATOM 2259 N N . GLU A 1 292 ? -11.065 35.416 -1.273 1.00 32.09 292 GLU A N 1
ATOM 2260 C CA . GLU A 1 292 ? -11.790 35.407 0.003 1.00 32.09 292 GLU A CA 1
ATOM 2261 C C . GLU A 1 292 ? -13.286 35.387 -0.321 1.00 32.09 292 GLU A C 1
ATOM 2263 O O . GLU A 1 292 ? -13.777 36.308 -0.968 1.00 32.09 292 GLU A O 1
ATOM 2268 N N . ASN A 1 293 ? -13.963 34.287 0.021 1.00 37.03 293 ASN A N 1
ATOM 2269 C CA . ASN A 1 293 ? -15.380 34.206 0.404 1.00 37.03 293 ASN A CA 1
ATOM 2270 C C . ASN A 1 293 ? -15.787 32.729 0.470 1.00 37.03 293 ASN A C 1
ATOM 2272 O O . ASN A 1 293 ? -16.184 32.153 -0.540 1.00 37.03 293 ASN A O 1
ATOM 2276 N N . LEU A 1 294 ? -15.635 32.131 1.656 1.00 33.62 294 LEU A N 1
ATOM 2277 C CA . LEU A 1 294 ? -16.423 31.010 2.191 1.00 33.62 294 LEU A CA 1
ATOM 2278 C C . LEU A 1 294 ? -15.929 30.736 3.623 1.00 33.62 294 LEU A C 1
ATOM 2280 O O . LEU A 1 294 ? -15.090 29.865 3.860 1.00 33.62 294 LEU A O 1
ATOM 2284 N N . ILE A 1 295 ? -16.421 31.566 4.548 1.00 37.47 295 ILE A N 1
ATOM 2285 C CA . ILE A 1 295 ? -16.711 31.169 5.932 1.00 37.47 295 ILE A CA 1
ATOM 2286 C C . ILE A 1 295 ? -18.146 30.644 5.923 1.00 37.47 295 ILE A C 1
ATOM 2288 O O . ILE A 1 295 ? -18.977 31.291 5.243 1.00 37.47 295 ILE A O 1
#

Radius of gyration: 27.88 Å; chains: 1; bounding box: 62×77×64 Å

Sequence (295 aa):
LSPPALTKVSSVTLAKYISGLQIWHMMHNAKYPYASKCKVATFLRSSAYIDAESKSKPKKKAVMIRQLVMITNAWINGTEFQKALLDLCLVAFWGVARLGELTYNDRVGPLCQSASVLVGDVEFWETGTSKRAILQVRGAKTASPGEVQTINLANMKTMLCPILALERRIKNAQRRDASLFGYWEGETRIHITKPMACRALSQFWNNNGCSGISGHSFRVGGTSFLHSMGSPLSANPVDGPQTASNSTSALIPRKKRKTKLRFSGNFTNAGPSNRRSYYVTPIEMNIPPHYENLI

=== Feature glossary ===
The record interleaves many kinds of information about one protein. Here is each kind framed as the question it answers.

Q: Are the domains correctly placed relative to each other?
A: Predicted aligned error is AlphaFold's pairwise confidence. Unlike pLDDT (per-residue), PAE is per-residue-pair and captures whether two parts of the structure are correctly placed relative to each other. Units are ångströms of expected positional error.

Q: Which residues are in helices, strands, or loops?
A: Eight-state secondary structure (DSSP): H is the canonical α-helix, G the tighter 3₁₀-helix, I the wider π-helix; E/B are β-structure, T and S are turns and bends, and '-' is everything else. DSSP derives these from the pattern of main-chain N–H···O=C hydrogen bonds, not from the sequence.

Q: What if only a Cα trace is available?
A: P-SEA three-state annotation labels each residue as helix, strand, or coil based purely on the geometry of the Cα trace. It serves as a fallback when the full backbone (and thus DSSP) is unavailable.

Q: What are the backbone torsion angles?
A: φ (phi) and ψ (psi) are the two rotatable backbone dihedrals per residue: φ is the C(i-1)–N–Cα–C torsion, ψ is the N–Cα–C–N(i+1) torsion, both in degrees on (−180°, 180°]. α-helical residues cluster near (−60°, −45°); β-strand residues near (−120°, +130°). A Ramachandran plot is simply a scatter of (φ, ψ) for every residue.

Q: What known structures does this most resemble?
A: Structural nearest neighbors (via Foldseek easy-search vs the PDB). R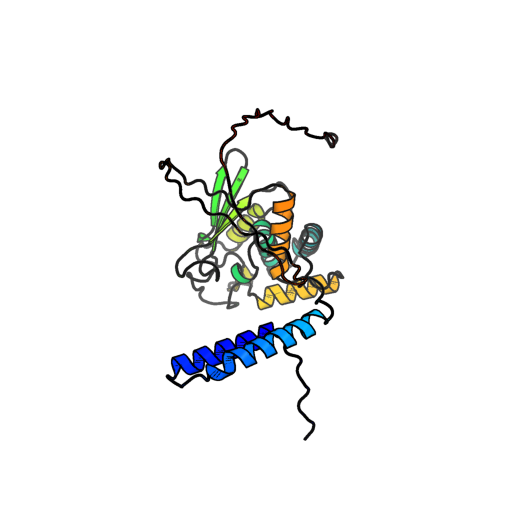eported per hit: target PDB id, E-value, and alignment TM-score. A TM-score above ~0.5 is the conventional threshold for 'same fold'.

Q: What family and function is it annotated with?
A: Database cross-references. InterPro integrates a dozen domain/family signature databases into unified entries with residue-range hits. GO terms attach function/process/location labels with evidence codes. CATH codes position the fold in a four-level structural taxonomy. Organism is the NCBI-taxonomy species name.

Q: Which residues are buried vs exposed?
A: Solvent accessibility: the surface area of each residue that a 1.4 Å water probe can touch, in Å². When only backbone atoms are present the absolute values are lower than full-atom SASA (side chains contribute most of the area) and are flagged as backbone-only.

Q: What do the diagnostic plots show?
A: Three diagnostic plots accompany the record. The Cα contact map visualizes the tertiary structure as a 2D adjacency matrix (8 Å cutoff, sequence-local contacts suppressed). The Ramachandran plot shows the distribution of backbone (φ, ψ) torsions, with points in the α and β basins reflecting secondary structure content. The PAE plot shows AlphaFold's inter-residue confidence as a color matrix.

Q: What is the amino-acid chain?
A: The amino-acid sequence is the protein's primary structure: the linear order of residues from the N-terminus to the C-terminus, written in one-letter code. Everything else here — the 3D coordinates, the secondary structure, the domain annotations — is ultimately a consequence of this string.

Q: What do the rendered images show?
A: The six renders are orthographic views along the three Cartesian axes in both directions. Representation (cartoon, sticks, or surface) and color scheme (sequence-rainbow or by-chain) vary across proteins so the training set covers all the common visualization conventions.

Q: Where is each backbone atom in 3D?
A: The mmCIF table is the protein's shape written out atom by atom. For each backbone N, Cα, C, and carbonyl O, it records an (x, y, z) coordinate triple in Å plus the residue type, chain letter, and residue number.

Q: How mobile is each atom in the crystal?
A: For experimental (PDB) structures, the B-factor (temperature factor) quantifies the positional spread of each atom in the crystal — a combination of thermal vibration and static disorder — in units of Å². High B-factors mark flexible loops or poorly resolved regions; low B-factors mark the rigid, well-ordered core.

Q: How big and how compact is the whole molecule?
A: Three whole-structure scalars: the radius of gyration (RMS distance of Cα from centroid, in Å), the count of Cα–Cα contacts (pairs closer than 8 Å and separated by more than four residues in sequence — i.e. tertiary, not local, contacts), and the bounding-box dimensions. Together they distinguish compact globular folds from extended fibres or disordered chains.

Q: What does the local fold look like, residue by residue?
A: A 3Di character summarizes, for each residue, the relative orientation of the Cα frame of its nearest spatial neighbor. Because it encodes fold topology rather than chemistry, 3Di alignments detect remote structural similarity that sequence alignment misses.

Q: How confident is the AlphaFold model at each residue?
A: For AlphaFold models, the B-factor field carries pLDDT — the model's own estimate of local accuracy on a 0–100 scale. Regions with pLDDT<50 should be treated as essentially unmodeled; they often correspond to intrinsically disordered segments.